Protein AF-A0A950LTK0-F1 (afdb_monomer_lite)

Radius of gyration: 23.21 Å; chains: 1; bounding box: 51×67×52 Å

Secondary structure (DSSP, 8-state):
---EEE-PPPPP------------------------PPPPEEEE---TTT-BSEES----SEEE-TTPEEEE----TTTT---STT--GGG-SSSSPBP-PEEETT--TT-----EEEE----SSEEEEEE-TT-STTS--SSS--SSPPPPPEEEEEEEETTTTEEEEE-SSSS-EEEEE-----SEEE-PPGGG--EETT--BTTEEE-----

Sequence (215 aa):
MTHLLDLSPFAVMEEAFMHLRTTLILSAVVGSGAVVAAQNVVKYHATINDVKYIYGVAPPVARLKPGDVLDTNTVDAFGNAIKKPGDTLSMVKGDNPLTGPFYVEGAAPGDTLAVKILDLQVDGDQGVGAFAPGFGALNETSYTPMLHAPLPEKIWFYPIDHAGNTATFQALDSEFSVKIPLHPFFGCIGVAPANGEARSSIVPAEFGGNMDAPE

pLDDT: mean 85.8, std 22.69, range [24.53, 98.62]

Foldseek 3Di:
DWWWKFWDDDDDDDDDDDDDDDDDDPDPPPPPPPPPPPAAEDEDEDALVQWDQKQFDDPWPEEEEHGHIYIYDDAAQQRVQDDDPPGFSVSRPHGDTDHTDYHYPPDDPPDDTDIGTPDDDDPDQKDKDKDDWQDDDPFAHPVRHDDDGTDDIDMWIWGADPVQQWTKTADPPDRDIDTHHDQDDDQADFHRDPPRDMGGQCDQDPRGHRNHDSD

Structure (mmCIF, N/CA/C/O backbone):
data_AF-A0A950LTK0-F1
#
_entry.id   AF-A0A950LTK0-F1
#
loop_
_atom_site.group_PDB
_atom_site.id
_atom_site.type_symbol
_atom_site.label_atom_id
_atom_site.label_alt_id
_atom_site.label_comp_id
_atom_site.label_asym_id
_atom_site.label_entity_id
_atom_site.label_seq_id
_atom_site.pdbx_PDB_ins_code
_atom_site.Cartn_x
_atom_site.Cartn_y
_atom_site.Cartn_z
_atom_site.occupancy
_atom_site.B_iso_or_equiv
_atom_site.auth_seq_id
_atom_site.auth_comp_id
_atom_site.auth_asym_id
_atom_site.auth_atom_id
_atom_site.pdbx_PDB_model_num
ATOM 1 N N . MET A 1 1 ? 9.345 8.599 7.253 1.00 24.53 1 MET A N 1
ATOM 2 C CA . MET A 1 1 ? 9.452 9.548 8.388 1.00 24.53 1 MET A CA 1
ATOM 3 C C . MET A 1 1 ? 8.099 10.227 8.495 1.00 24.53 1 MET A C 1
ATOM 5 O O . MET A 1 1 ? 7.748 10.897 7.545 1.00 24.53 1 MET A O 1
ATOM 9 N N . THR A 1 2 ? 7.371 9.959 9.581 1.00 28.23 2 THR A N 1
ATOM 10 C CA . THR A 1 2 ? 6.133 10.606 10.059 1.00 28.23 2 THR A CA 1
ATOM 11 C C . THR A 1 2 ? 4.970 10.759 9.069 1.00 28.23 2 THR A C 1
ATOM 13 O O . THR A 1 2 ? 5.074 11.503 8.107 1.00 28.23 2 THR A O 1
ATOM 16 N N . HIS A 1 3 ? 3.820 10.150 9.352 1.00 34.78 3 HIS A N 1
ATOM 17 C CA . HIS A 1 3 ? 2.555 10.499 8.682 1.00 34.78 3 HIS A CA 1
ATOM 18 C C . HIS A 1 3 ? 1.567 11.007 9.724 1.00 34.78 3 HIS A C 1
ATOM 20 O O . HIS A 1 3 ? 1.706 10.720 10.905 1.00 34.78 3 HIS A O 1
ATOM 26 N N . LEU A 1 4 ? 0.616 11.840 9.332 1.00 30.83 4 LEU A N 1
ATOM 27 C CA . LEU A 1 4 ? -0.389 12.361 10.251 1.00 30.83 4 LEU A CA 1
ATOM 28 C C . LEU A 1 4 ? -1.760 12.177 9.588 1.00 30.83 4 LEU A C 1
ATOM 30 O O . LEU A 1 4 ? -1.898 12.438 8.397 1.00 30.83 4 LEU A O 1
ATOM 34 N N . LEU A 1 5 ? -2.768 11.725 10.334 1.00 33.28 5 LEU A N 1
ATOM 35 C CA . LEU A 1 5 ? -4.155 11.626 9.865 1.00 33.28 5 LEU A CA 1
ATOM 36 C C . LEU A 1 5 ? -5.089 12.366 10.830 1.00 33.28 5 LEU A C 1
ATOM 38 O O . LEU A 1 5 ? -4.993 12.127 12.022 1.00 33.28 5 LEU A O 1
ATOM 42 N N . ASP A 1 6 ? -5.979 13.240 10.357 1.00 34.62 6 ASP A N 1
ATOM 43 C CA . ASP A 1 6 ? -6.938 14.002 11.190 1.00 34.62 6 ASP A CA 1
ATOM 44 C C . ASP A 1 6 ? -8.365 13.469 10.984 1.00 34.62 6 ASP A C 1
ATOM 46 O O . ASP A 1 6 ? -8.864 13.416 9.862 1.00 34.62 6 ASP A O 1
ATOM 50 N N . LEU A 1 7 ? -9.019 13.022 12.059 1.00 36.59 7 LEU A N 1
ATOM 51 C CA . LEU A 1 7 ? -10.329 12.357 12.004 1.00 36.59 7 LEU A CA 1
ATOM 52 C C . LEU A 1 7 ? -11.430 13.212 12.652 1.00 36.59 7 LEU A C 1
ATOM 54 O O . LEU A 1 7 ? -11.993 12.833 13.683 1.00 36.59 7 LEU A O 1
ATOM 58 N N . SER A 1 8 ? -11.722 14.386 12.087 1.00 32.03 8 SER A N 1
ATOM 59 C CA . SER A 1 8 ? -12.756 15.302 12.595 1.00 32.03 8 SER A CA 1
ATOM 60 C C . SER A 1 8 ? -14.072 15.244 11.784 1.00 32.03 8 SER A C 1
ATOM 62 O O . SER A 1 8 ? -14.035 15.165 10.556 1.00 32.03 8 SER A O 1
ATOM 64 N N . PRO A 1 9 ? -15.257 15.295 12.433 1.00 33.22 9 PRO A N 1
ATOM 65 C CA . PRO A 1 9 ? -16.550 15.331 11.743 1.00 33.22 9 PRO A CA 1
ATOM 66 C C . PRO A 1 9 ? -16.932 16.761 11.312 1.00 33.22 9 PRO A C 1
ATOM 68 O O . PRO A 1 9 ? -16.860 17.693 12.114 1.00 33.22 9 PRO A O 1
ATOM 71 N N . PHE A 1 10 ? -17.387 16.941 10.066 1.00 36.25 10 PHE A N 1
ATOM 72 C CA . PHE A 1 10 ? -17.917 18.216 9.555 1.00 36.25 10 PHE A CA 1
ATOM 73 C C . PHE A 1 10 ? -19.455 18.221 9.534 1.00 36.25 10 PHE A C 1
ATOM 75 O O . PHE A 1 10 ? -20.077 17.273 9.058 1.00 36.25 10 PHE A O 1
ATOM 82 N N . ALA A 1 11 ? -20.063 19.313 10.011 1.00 32.50 11 ALA A N 1
ATOM 83 C CA . ALA A 1 11 ? -21.494 19.600 9.901 1.00 32.50 11 ALA A CA 1
ATOM 84 C C . ALA A 1 11 ? -21.744 20.654 8.804 1.00 32.50 11 ALA A C 1
ATOM 86 O O . ALA A 1 11 ? -21.035 21.657 8.728 1.00 32.50 11 ALA A O 1
ATOM 87 N N . VAL A 1 12 ? -22.752 20.420 7.960 1.00 32.88 12 VAL A N 1
ATOM 88 C CA . VAL A 1 12 ? -23.196 21.311 6.871 1.00 32.88 12 VAL A CA 1
ATOM 89 C C . VAL A 1 12 ? -24.138 22.379 7.437 1.00 32.88 12 VAL A C 1
ATOM 91 O O . VAL A 1 12 ? -25.047 22.039 8.192 1.00 32.88 12 VAL A O 1
ATOM 94 N N . MET A 1 13 ? -23.966 23.652 7.062 1.00 29.59 13 MET A N 1
ATOM 95 C CA . MET A 1 13 ? -24.933 24.712 7.378 1.00 29.59 13 MET A CA 1
ATOM 96 C C . MET A 1 13 ? -25.268 25.530 6.124 1.00 29.59 13 MET A C 1
ATOM 98 O O . MET A 1 13 ? -24.388 26.057 5.451 1.00 29.59 13 MET A O 1
ATOM 102 N N . GLU A 1 14 ? -26.562 25.565 5.820 1.00 30.97 14 GLU A N 1
ATOM 103 C CA . GLU A 1 14 ? -27.225 26.142 4.649 1.00 30.97 14 GLU A CA 1
ATOM 104 C C . GLU A 1 14 ? -27.395 27.671 4.805 1.00 30.97 14 GLU A C 1
ATOM 106 O O . GLU A 1 14 ? -27.756 28.154 5.881 1.00 30.97 14 GLU A O 1
ATOM 111 N N . GLU A 1 15 ? -27.117 28.448 3.751 1.00 32.97 15 GLU A N 1
ATOM 112 C CA . GLU A 1 15 ? -27.254 29.914 3.741 1.00 32.97 15 GLU A CA 1
ATOM 113 C C . GLU A 1 15 ? -28.696 30.358 3.431 1.00 32.97 15 GLU A C 1
ATOM 115 O O . GLU A 1 15 ? -29.269 29.975 2.412 1.00 32.97 15 GLU A O 1
ATOM 120 N N . ALA A 1 16 ? -29.254 31.264 4.243 1.00 30.61 16 ALA A N 1
ATOM 121 C CA . ALA A 1 16 ? -30.453 32.030 3.899 1.00 30.61 16 ALA A CA 1
ATOM 122 C C . ALA A 1 16 ? -30.246 33.533 4.162 1.00 30.61 16 ALA A C 1
ATOM 124 O O . ALA A 1 16 ? -29.767 33.955 5.215 1.00 30.61 16 ALA A O 1
ATOM 125 N N . PHE A 1 17 ? -30.605 34.328 3.152 1.00 31.31 17 PHE A N 1
ATOM 126 C CA . PHE A 1 17 ? -30.327 35.753 2.984 1.00 31.31 17 PHE A CA 1
ATOM 127 C C . PHE A 1 17 ? -31.058 36.690 3.968 1.00 31.31 17 PHE A C 1
ATOM 129 O O . PHE A 1 17 ? -32.164 36.445 4.443 1.00 31.31 17 PHE A O 1
ATOM 136 N N . MET A 1 18 ? -30.408 37.829 4.191 1.00 30.66 18 MET A N 1
ATOM 137 C CA . MET A 1 18 ? -30.602 38.846 5.224 1.00 30.66 18 MET A CA 1
ATOM 138 C C . MET A 1 18 ? -31.589 39.967 4.810 1.00 30.66 18 MET A C 1
ATOM 140 O O . MET A 1 18 ? -31.551 40.460 3.682 1.00 30.66 18 MET A O 1
ATOM 144 N N . HIS A 1 19 ? -32.421 40.448 5.745 1.00 30.69 19 HIS A N 1
ATOM 145 C CA . HIS A 1 19 ? -33.049 41.780 5.693 1.00 30.69 19 HIS A CA 1
ATOM 146 C C . HIS A 1 19 ? -32.688 42.564 6.960 1.00 30.69 19 HIS A C 1
ATOM 148 O O . HIS A 1 19 ? -32.960 42.150 8.085 1.00 30.69 19 HIS A O 1
ATOM 154 N N . LEU A 1 20 ? -32.018 43.692 6.739 1.00 32.78 20 LEU A N 1
ATOM 155 C CA . LEU A 1 20 ? -31.299 44.507 7.712 1.00 32.78 20 LEU A CA 1
ATOM 156 C C . LEU A 1 20 ? -32.258 45.423 8.499 1.00 32.78 20 LEU A C 1
ATOM 158 O O . LEU A 1 20 ? -32.922 46.281 7.916 1.00 32.78 20 LEU A O 1
ATOM 162 N N . ARG A 1 21 ? -32.288 45.303 9.832 1.00 33.53 21 ARG A N 1
ATOM 163 C CA . ARG A 1 21 ? -32.729 46.376 10.740 1.00 33.53 21 ARG A CA 1
ATOM 164 C C . ARG A 1 21 ? -31.714 46.535 11.866 1.00 33.53 21 ARG A C 1
ATOM 166 O O . ARG A 1 21 ? -31.501 45.634 12.669 1.00 33.53 21 ARG A O 1
ATOM 173 N N . THR A 1 22 ? -31.074 47.696 11.880 1.00 34.94 22 THR A N 1
ATOM 174 C CA . THR A 1 22 ? -30.014 48.099 12.802 1.00 34.94 22 THR A CA 1
ATOM 175 C C . THR A 1 22 ? -30.556 48.245 14.223 1.00 34.94 22 THR A C 1
ATOM 177 O O . THR A 1 22 ? -31.433 49.066 14.482 1.00 34.94 22 THR A O 1
ATOM 180 N N . THR A 1 23 ? -30.025 47.477 15.169 1.00 35.53 23 THR A N 1
ATOM 181 C CA . THR A 1 23 ? -30.141 47.748 16.608 1.00 35.53 23 THR A CA 1
ATOM 182 C C . THR A 1 23 ? -28.799 47.390 17.238 1.00 35.53 23 THR A C 1
ATOM 184 O O . THR A 1 23 ? -28.408 46.226 17.245 1.00 35.53 23 THR A O 1
ATOM 187 N N . LEU A 1 24 ? -28.058 48.401 17.707 1.00 32.69 24 LEU A N 1
ATOM 188 C CA . LEU A 1 24 ? -26.832 48.201 18.478 1.00 32.69 24 LEU A CA 1
ATOM 189 C C . LEU A 1 24 ? -27.213 47.583 19.83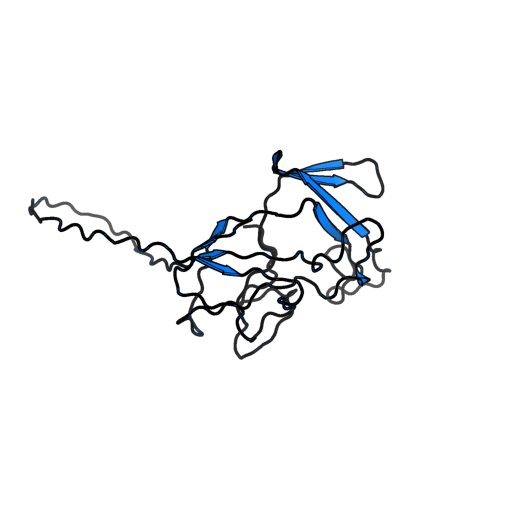1 1.00 32.69 24 LEU A C 1
ATOM 191 O O . LEU A 1 24 ? -27.731 48.276 20.704 1.00 32.69 24 LEU A O 1
ATOM 195 N N . ILE A 1 25 ? -26.940 46.292 20.005 1.00 39.62 25 ILE A N 1
ATOM 196 C CA . ILE A 1 25 ? -26.906 45.646 21.318 1.00 39.62 25 ILE A CA 1
ATOM 197 C C . ILE A 1 25 ? -25.434 45.421 21.652 1.00 39.62 25 ILE A C 1
ATOM 199 O O . ILE A 1 25 ? -24.757 44.609 21.023 1.00 39.62 25 ILE A O 1
ATOM 203 N N . LEU A 1 26 ? -24.938 46.165 22.640 1.00 37.09 26 LEU A N 1
ATOM 204 C CA . LEU A 1 26 ? -23.611 45.984 23.215 1.00 37.09 26 LEU A CA 1
ATOM 205 C C . LEU A 1 26 ? -23.617 44.682 24.034 1.00 37.09 26 LEU A C 1
ATOM 207 O O . LEU A 1 26 ? -23.909 44.687 25.226 1.00 37.09 26 LEU A O 1
ATOM 211 N N . SER A 1 27 ? -23.360 43.555 23.373 1.00 41.88 27 SER A N 1
ATOM 212 C CA . SER A 1 27 ? -23.192 42.260 24.036 1.00 41.88 27 SER A CA 1
ATOM 213 C C . SER A 1 27 ? -21.711 42.057 24.322 1.00 41.88 27 SER A C 1
ATOM 215 O O . SER A 1 27 ? -20.893 42.042 23.403 1.00 41.88 27 SER A O 1
ATOM 217 N N . ALA A 1 28 ? -21.359 41.927 25.600 1.00 42.22 28 ALA A N 1
ATOM 218 C CA . ALA A 1 28 ? -20.027 41.521 26.015 1.00 42.22 28 ALA A CA 1
ATOM 219 C C . ALA A 1 28 ? -19.724 40.140 25.415 1.00 42.22 28 ALA A C 1
ATOM 221 O O . ALA A 1 28 ? -20.330 39.139 25.799 1.00 42.22 28 ALA A O 1
ATOM 222 N N . VAL A 1 29 ? -18.800 40.092 24.456 1.00 42.47 29 VAL A N 1
ATOM 223 C CA . VAL A 1 29 ? -18.245 38.839 23.950 1.00 42.47 29 VAL A CA 1
ATOM 224 C C . VAL A 1 29 ? -17.355 38.284 25.055 1.00 42.47 29 VAL A C 1
ATOM 226 O O . VAL A 1 29 ? -16.195 38.667 25.198 1.00 42.47 29 VAL A O 1
ATOM 229 N N . VAL A 1 30 ? -17.912 37.393 25.874 1.00 48.22 30 VAL A N 1
ATOM 230 C CA . VAL A 1 30 ? -17.096 36.446 26.629 1.00 48.22 30 VAL A CA 1
ATOM 231 C C . VAL A 1 30 ? -16.517 35.512 25.580 1.00 48.22 30 VAL A C 1
ATOM 233 O O . VAL A 1 30 ? -17.213 34.644 25.060 1.00 48.22 30 VAL A O 1
ATOM 236 N N . GLY A 1 31 ? -15.264 35.755 25.199 1.00 43.84 31 GLY A N 1
ATOM 237 C CA . GLY A 1 31 ? -14.519 34.848 24.347 1.00 43.84 31 GLY A CA 1
ATOM 238 C C . GLY A 1 31 ? -14.392 33.512 25.063 1.00 43.84 31 GLY A C 1
ATOM 239 O O . GLY A 1 31 ? -13.541 33.350 25.936 1.00 43.84 31 GLY A O 1
ATOM 240 N N . SER A 1 32 ? -15.241 32.553 24.707 1.00 50.72 32 SER A N 1
ATOM 241 C CA . SER A 1 32 ? -14.959 31.139 24.899 1.00 50.72 32 SER A CA 1
ATOM 242 C C . SER A 1 32 ? -13.748 30.834 24.027 1.00 50.72 32 SER A C 1
ATOM 244 O O . SER A 1 32 ? -13.866 30.498 22.852 1.00 50.72 32 SER A O 1
ATOM 246 N N . GLY A 1 33 ? -12.557 31.030 24.594 1.00 41.59 33 GLY A N 1
ATOM 247 C CA . GLY A 1 33 ? -11.341 30.464 24.046 1.00 41.59 33 GLY A CA 1
ATOM 248 C C . GLY A 1 33 ? -11.555 28.963 23.993 1.00 41.59 33 GLY A C 1
ATOM 249 O O . GLY A 1 33 ? -11.486 28.294 25.023 1.00 41.59 33 GLY A O 1
ATOM 250 N N . ALA A 1 34 ? -11.888 28.443 22.813 1.00 50.78 34 ALA A N 1
ATOM 251 C CA . ALA A 1 34 ? -11.759 27.028 22.549 1.00 50.78 34 ALA A CA 1
ATOM 252 C C . ALA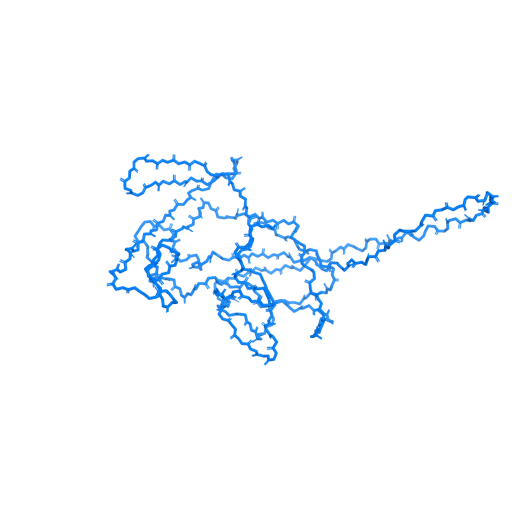 A 1 34 ? -10.288 26.715 22.813 1.00 50.78 34 ALA A C 1
ATOM 254 O O . ALA A 1 34 ? -9.400 27.148 22.078 1.00 50.78 34 ALA A O 1
ATOM 255 N N . VAL A 1 35 ? -10.028 26.049 23.934 1.00 46.44 35 VAL A N 1
ATOM 256 C CA . VAL A 1 35 ? -8.735 25.434 24.179 1.00 46.44 35 VAL A CA 1
ATOM 257 C C . VAL A 1 35 ? -8.596 24.425 23.053 1.00 46.44 35 VAL A C 1
ATOM 259 O O . VAL A 1 35 ? -9.269 23.396 23.061 1.00 46.44 35 VAL A O 1
ATOM 262 N N . VAL A 1 36 ? -7.796 24.756 22.041 1.00 52.00 36 VAL A N 1
ATOM 263 C CA . VAL A 1 36 ? -7.350 23.777 21.056 1.00 52.00 36 VAL A CA 1
ATOM 264 C C . VAL A 1 36 ? -6.502 22.806 21.861 1.00 52.00 36 VAL A C 1
ATOM 266 O O . VAL A 1 36 ? -5.340 23.077 22.163 1.00 52.00 36 VAL A O 1
ATOM 269 N N . ALA A 1 37 ? -7.132 21.736 22.344 1.00 57.84 37 ALA A N 1
ATOM 270 C CA . ALA A 1 37 ? -6.422 20.656 22.993 1.00 57.84 37 ALA A CA 1
ATOM 271 C C . ALA A 1 37 ? -5.362 20.172 22.001 1.00 57.84 37 ALA A C 1
ATOM 273 O O . ALA A 1 37 ? -5.657 19.993 20.819 1.00 57.84 37 ALA A O 1
ATOM 274 N N . ALA A 1 38 ? -4.121 20.025 22.466 1.00 63.44 38 ALA A N 1
ATOM 275 C CA . ALA A 1 38 ? -3.068 19.457 21.642 1.00 63.44 38 ALA A CA 1
ATOM 276 C C . ALA A 1 38 ? -3.563 18.109 21.098 1.00 63.44 38 ALA A C 1
ATOM 278 O O . ALA A 1 38 ? -3.964 17.249 21.885 1.00 63.44 38 ALA A O 1
ATOM 279 N N . GLN A 1 39 ? -3.588 17.956 19.770 1.00 81.06 39 GLN A N 1
ATOM 280 C CA . GLN A 1 39 ? -3.951 16.688 19.143 1.00 81.06 39 GLN A CA 1
ATOM 281 C C . GLN A 1 39 ? -2.999 15.610 19.660 1.00 81.06 39 GLN A C 1
ATOM 283 O O . GLN A 1 39 ? -1.776 15.757 19.603 1.00 81.06 39 GLN A O 1
ATOM 288 N N . ASN A 1 40 ? -3.566 14.549 20.220 1.00 95.69 40 ASN A N 1
ATOM 289 C CA . ASN A 1 40 ? -2.792 13.416 20.693 1.00 95.69 40 ASN A CA 1
ATOM 290 C C . ASN A 1 40 ? -2.296 12.613 19.482 1.00 95.69 40 ASN A C 1
ATOM 292 O O . ASN A 1 40 ? -3.052 12.363 18.547 1.00 95.69 40 ASN A O 1
ATOM 296 N N . VAL A 1 41 ? -1.018 12.226 19.500 1.00 97.69 41 VAL A N 1
ATOM 297 C CA . VAL A 1 41 ? -0.379 11.485 18.406 1.00 97.69 41 VAL A CA 1
ATOM 298 C C . VAL A 1 41 ? -0.153 10.045 18.848 1.00 97.69 41 VAL A C 1
ATOM 300 O O . VAL A 1 41 ? 0.674 9.771 19.721 1.00 97.69 41 VAL A O 1
ATOM 303 N N . VAL A 1 42 ? -0.864 9.117 18.218 1.00 98.06 42 VAL A N 1
ATOM 304 C CA . VAL A 1 42 ? -0.680 7.675 18.371 1.00 98.06 42 VAL A CA 1
ATOM 305 C C . VAL A 1 42 ? 0.346 7.215 17.344 1.00 98.06 42 VAL A C 1
ATOM 307 O O . VAL A 1 42 ? 0.138 7.359 16.144 1.00 98.06 42 VAL A O 1
ATOM 310 N N . LYS A 1 43 ? 1.459 6.648 17.814 1.00 98.00 43 LYS A N 1
ATOM 311 C CA . LYS A 1 43 ? 2.532 6.143 16.950 1.00 98.00 43 LYS A CA 1
ATOM 312 C C . LYS A 1 43 ? 2.479 4.630 16.851 1.00 98.00 43 LYS A C 1
ATOM 314 O O . LYS A 1 43 ? 2.454 3.953 17.880 1.00 98.00 43 LYS A O 1
ATOM 319 N N . TYR A 1 44 ? 2.529 4.099 15.638 1.00 97.81 44 TYR A N 1
ATOM 320 C CA . TYR A 1 44 ? 2.629 2.663 15.407 1.00 97.81 44 TYR A CA 1
ATOM 321 C C . TYR A 1 44 ? 3.516 2.371 14.204 1.00 97.81 44 TYR A C 1
ATOM 323 O O . TYR A 1 44 ? 3.236 2.843 13.110 1.00 97.81 44 TYR A O 1
ATOM 331 N N . HIS A 1 45 ? 4.556 1.563 14.389 1.00 96.75 45 HIS A N 1
ATOM 332 C CA . HIS A 1 45 ? 5.428 1.151 13.296 1.00 96.75 45 HIS A CA 1
ATOM 333 C C . HIS A 1 45 ? 5.210 -0.333 12.988 1.00 96.75 45 HIS A C 1
ATOM 335 O O . HIS A 1 45 ? 5.495 -1.182 13.832 1.00 96.75 45 HIS A O 1
ATOM 341 N N . ALA A 1 46 ? 4.687 -0.632 11.802 1.00 96.00 46 ALA A N 1
ATOM 342 C CA . ALA A 1 46 ? 4.427 -1.980 11.328 1.00 96.00 46 ALA A CA 1
ATOM 343 C C . ALA A 1 46 ? 5.686 -2.623 10.739 1.00 96.00 46 ALA A C 1
ATOM 345 O O . ALA A 1 46 ? 6.431 -2.001 9.976 1.00 96.00 46 ALA A O 1
ATOM 346 N N . THR A 1 47 ? 5.870 -3.908 11.028 1.00 94.69 47 THR A N 1
ATOM 347 C CA . THR A 1 47 ? 6.784 -4.803 10.315 1.00 94.69 47 THR A CA 1
ATOM 348 C C . THR A 1 47 ? 5.997 -5.768 9.430 1.00 94.69 47 THR A C 1
ATOM 350 O O . THR A 1 47 ? 4.782 -5.907 9.554 1.00 94.69 47 THR A O 1
ATOM 353 N N . ILE A 1 48 ? 6.689 -6.529 8.578 1.00 94.56 48 ILE A N 1
ATOM 354 C CA . ILE A 1 48 ? 6.050 -7.567 7.751 1.00 94.56 48 ILE A CA 1
ATOM 355 C C . ILE A 1 48 ? 5.349 -8.667 8.574 1.00 94.56 48 ILE A C 1
ATOM 357 O O . ILE A 1 48 ? 4.534 -9.409 8.039 1.00 94.56 48 ILE A O 1
ATOM 361 N N . ASN A 1 49 ? 5.649 -8.796 9.870 1.00 93.88 49 ASN A N 1
ATOM 362 C CA . ASN A 1 49 ? 4.963 -9.750 10.747 1.00 93.88 49 ASN A CA 1
ATOM 363 C C . ASN A 1 49 ? 3.654 -9.187 11.317 1.00 93.88 49 ASN A C 1
ATOM 365 O O . ASN A 1 49 ? 2.843 -9.943 11.846 1.00 93.88 49 ASN A O 1
ATOM 369 N N . ASP A 1 50 ? 3.459 -7.873 11.216 1.00 94.56 50 ASP A N 1
ATOM 370 C CA . ASP A 1 50 ? 2.285 -7.181 11.730 1.00 94.56 50 ASP A CA 1
ATOM 371 C C . ASP A 1 50 ? 1.192 -7.015 10.675 1.00 94.56 50 ASP A C 1
ATOM 373 O O . ASP A 1 50 ? 0.051 -6.734 11.032 1.00 94.56 50 ASP A O 1
ATOM 377 N N . VAL A 1 51 ? 1.507 -7.157 9.387 1.00 96.81 51 VAL A N 1
ATOM 378 C CA . VAL A 1 51 ? 0.557 -6.871 8.305 1.00 96.81 51 VAL A CA 1
ATOM 379 C C . VAL A 1 51 ? -0.442 -7.996 8.071 1.00 96.81 51 VAL A C 1
ATOM 381 O O . VAL A 1 51 ? -0.237 -9.152 8.449 1.00 96.81 51 VAL A O 1
ATOM 384 N N . LYS A 1 52 ? -1.555 -7.642 7.431 1.00 96.69 52 LYS A N 1
ATOM 385 C CA . LYS A 1 52 ? -2.614 -8.571 7.032 1.00 96.69 52 LYS A CA 1
ATOM 386 C C . LYS A 1 52 ? -2.859 -8.443 5.534 1.00 96.69 52 LYS A C 1
ATOM 388 O O . LYS A 1 52 ? -2.693 -7.371 4.975 1.00 96.69 52 LYS A O 1
ATOM 393 N N . TYR A 1 53 ? -3.303 -9.524 4.906 1.00 97.69 53 TYR A N 1
ATOM 394 C CA . TYR A 1 53 ? -3.651 -9.563 3.477 1.00 97.69 53 TYR A CA 1
ATOM 395 C C . TYR A 1 53 ? -5.170 -9.614 3.256 1.00 97.69 53 TYR A C 1
ATOM 397 O O . TYR A 1 53 ? -5.661 -10.061 2.223 1.00 97.69 53 TYR A O 1
ATOM 405 N N . ILE A 1 54 ? -5.927 -9.216 4.280 1.00 97.31 54 ILE A N 1
ATOM 406 C CA . ILE A 1 54 ? -7.384 -9.190 4.275 1.00 97.31 54 ILE A CA 1
ATOM 407 C C . ILE A 1 54 ? -7.898 -7.965 5.032 1.00 97.31 54 ILE A C 1
ATOM 409 O O . ILE A 1 54 ? -7.345 -7.590 6.069 1.00 97.31 54 ILE A O 1
ATOM 413 N N . TYR A 1 55 ? -9.002 -7.405 4.555 1.00 97.94 55 TYR A N 1
ATOM 414 C CA . TYR A 1 55 ? -9.879 -6.535 5.325 1.00 97.94 55 TYR A CA 1
ATOM 415 C C . TYR A 1 55 ? -10.871 -7.412 6.087 1.00 97.94 55 TYR A C 1
ATOM 417 O O . TYR A 1 55 ? -11.664 -8.129 5.481 1.00 97.94 55 TYR A O 1
ATOM 425 N N . GLY A 1 56 ? -10.810 -7.390 7.415 1.00 96.31 56 GLY A N 1
ATOM 426 C CA . GLY A 1 56 ? -11.641 -8.233 8.269 1.00 96.31 56 GLY A CA 1
ATOM 427 C C . GLY A 1 56 ? -11.417 -7.951 9.750 1.00 96.31 56 GLY A C 1
ATOM 428 O O . GLY A 1 56 ? -10.598 -7.111 10.129 1.00 96.31 56 GLY A O 1
ATOM 429 N N . VAL A 1 57 ? -12.152 -8.662 10.602 1.00 94.31 57 VAL A N 1
ATOM 430 C CA . VAL A 1 57 ? -12.019 -8.528 12.057 1.00 94.31 57 VAL A CA 1
ATOM 431 C C . VAL A 1 57 ? -10.720 -9.187 12.526 1.00 94.31 57 VAL A C 1
ATOM 433 O O . VAL A 1 57 ? -10.517 -10.386 12.345 1.00 94.31 57 VAL A O 1
ATOM 436 N N . ALA A 1 58 ? -9.854 -8.411 13.176 1.00 94.50 58 ALA A N 1
ATOM 437 C CA . ALA A 1 58 ? -8.627 -8.889 13.805 1.00 94.50 58 ALA A CA 1
ATOM 438 C C . ALA A 1 58 ? -8.325 -8.082 15.082 1.00 94.50 58 ALA A C 1
ATOM 440 O O . ALA A 1 58 ? -8.844 -6.972 15.240 1.00 94.50 58 ALA A O 1
ATOM 441 N N . PRO A 1 59 ? -7.491 -8.604 16.004 1.00 96.25 59 PRO A N 1
ATOM 442 C CA . PRO A 1 59 ? -7.032 -7.835 17.154 1.00 96.25 59 PRO A CA 1
ATOM 443 C C . PRO A 1 59 ? -6.380 -6.517 16.710 1.00 96.25 59 PRO A C 1
ATOM 445 O O . PRO A 1 59 ? -5.537 -6.537 15.806 1.00 96.25 59 PRO A O 1
ATOM 448 N N . PRO A 1 60 ? -6.753 -5.376 17.315 1.00 97.44 60 PRO A N 1
ATOM 449 C CA . PRO A 1 60 ? -6.206 -4.095 16.913 1.00 97.44 60 PRO A CA 1
ATOM 450 C C . PRO A 1 60 ? -4.757 -3.945 17.361 1.00 97.44 60 PRO A C 1
ATOM 452 O O . PRO A 1 60 ? -4.397 -4.343 18.470 1.00 97.44 60 PRO A O 1
ATOM 455 N N . VAL A 1 61 ? -3.945 -3.325 16.509 1.00 97.75 61 VAL A N 1
ATOM 456 C CA . VAL A 1 61 ? -2.527 -3.060 16.800 1.00 97.75 61 VAL A CA 1
ATOM 457 C C . VAL A 1 61 ? -2.327 -1.765 17.592 1.00 97.75 61 VAL A C 1
ATOM 459 O O . VAL A 1 61 ? -1.359 -1.636 18.335 1.00 97.75 61 VAL A O 1
ATOM 462 N N . ALA A 1 62 ? -3.278 -0.834 17.489 1.00 97.69 62 ALA A N 1
ATOM 463 C CA . ALA A 1 62 ? -3.392 0.335 18.352 1.00 97.69 62 ALA A CA 1
ATOM 464 C C . ALA A 1 62 ? -4.859 0.786 18.466 1.00 97.69 62 ALA A C 1
ATOM 466 O O . ALA A 1 62 ? -5.724 0.381 17.681 1.00 97.69 62 ALA A O 1
ATOM 467 N N . ARG A 1 63 ? -5.132 1.622 19.470 1.00 98.25 63 ARG A N 1
ATOM 468 C CA . ARG A 1 63 ? -6.435 2.249 19.720 1.00 98.25 63 ARG A CA 1
ATOM 469 C C . ARG A 1 63 ? -6.299 3.760 19.579 1.00 98.25 63 ARG A C 1
ATOM 471 O O . ARG A 1 63 ? -5.319 4.318 20.064 1.00 98.25 63 ARG A O 1
ATOM 478 N N . LEU A 1 64 ? -7.279 4.383 18.941 1.00 98.25 64 LEU A N 1
ATOM 479 C CA . LEU A 1 64 ? -7.372 5.823 18.733 1.00 98.25 64 LEU A CA 1
ATOM 480 C C . LEU A 1 64 ? -8.701 6.342 19.260 1.00 98.25 64 LEU A C 1
ATOM 482 O O . LEU A 1 64 ? -9.702 5.623 19.268 1.00 98.25 64 LEU A O 1
ATOM 486 N N . LYS A 1 65 ? -8.722 7.611 19.637 1.00 98.06 65 LYS A N 1
ATOM 487 C CA . LYS A 1 65 ? -9.938 8.389 19.867 1.00 98.06 65 LYS A CA 1
ATOM 488 C C . LYS A 1 65 ? -10.238 9.253 18.639 1.00 98.06 65 LYS A C 1
ATOM 490 O O . LYS A 1 65 ? -9.308 9.624 17.923 1.00 98.06 65 LYS A O 1
ATOM 495 N N . PRO A 1 66 ? -11.506 9.612 18.383 1.00 97.69 66 PRO A N 1
ATOM 496 C CA . PRO A 1 66 ? -11.826 10.625 17.380 1.00 97.69 66 PRO A CA 1
ATOM 497 C C . PRO A 1 66 ? -11.006 11.907 17.602 1.00 97.69 66 PRO A C 1
ATOM 499 O O . PRO A 1 66 ? -10.916 12.397 18.729 1.00 97.69 66 PRO A O 1
ATOM 502 N N . GLY A 1 67 ? -10.400 12.430 16.533 1.00 95.75 67 GLY A N 1
ATOM 503 C CA . GLY A 1 67 ? -9.491 13.581 16.578 1.00 95.75 67 GLY A CA 1
ATOM 504 C C . GLY A 1 67 ? -8.026 13.279 16.934 1.00 95.75 67 GLY A C 1
ATOM 505 O O . GLY A 1 67 ? -7.209 14.197 16.864 1.00 95.75 67 GLY A O 1
ATOM 506 N N . ASP A 1 68 ? -7.673 12.036 17.287 1.00 97.94 68 ASP A N 1
ATOM 507 C CA . ASP A 1 68 ? -6.266 11.627 17.387 1.00 97.94 68 ASP A CA 1
ATOM 508 C C . ASP A 1 68 ? -5.592 11.653 16.011 1.00 97.94 68 ASP A C 1
ATOM 510 O O . ASP A 1 68 ? -6.216 11.397 14.979 1.00 97.94 68 ASP A O 1
ATOM 514 N N . VAL A 1 69 ? -4.282 11.882 16.033 1.00 98.25 69 VAL A N 1
ATOM 515 C CA . VAL A 1 69 ? -3.398 11.729 14.886 1.00 98.25 69 VAL A CA 1
ATOM 516 C C . VAL A 1 69 ? -2.747 10.355 14.913 1.00 98.25 69 VAL A C 1
ATOM 518 O O . VAL A 1 69 ? -2.094 10.004 15.893 1.00 98.25 69 VAL A O 1
ATOM 521 N N . LEU A 1 70 ? -2.852 9.608 13.813 1.00 98.25 70 LEU A N 1
ATOM 522 C CA . LEU A 1 70 ? -2.064 8.394 13.603 1.00 98.25 70 LEU A CA 1
ATOM 523 C C . LEU A 1 70 ? -0.765 8.709 12.859 1.00 98.25 70 LEU A C 1
ATOM 525 O O . LEU A 1 70 ? -0.813 9.205 11.736 1.00 98.25 70 LEU A O 1
ATOM 529 N N . ASP A 1 71 ? 0.363 8.340 13.463 1.00 97.81 71 ASP A N 1
ATOM 530 C CA . ASP A 1 71 ? 1.689 8.338 12.846 1.00 97.81 71 ASP A CA 1
ATOM 531 C C . ASP A 1 71 ? 2.181 6.903 12.658 1.00 97.81 71 ASP A C 1
ATOM 533 O O . ASP A 1 71 ? 2.469 6.184 13.621 1.00 97.81 71 ASP A O 1
ATOM 537 N N . THR A 1 72 ? 2.197 6.462 11.399 1.00 97.88 72 THR A N 1
ATOM 538 C CA . THR A 1 72 ? 2.466 5.073 11.030 1.00 97.88 72 THR A CA 1
ATOM 539 C C . THR A 1 72 ? 3.220 4.942 9.711 1.00 97.88 72 THR A C 1
ATOM 541 O O . THR A 1 72 ? 3.549 5.938 9.076 1.00 97.88 72 THR A O 1
ATOM 544 N N . ASN A 1 73 ? 3.528 3.708 9.319 1.00 97.62 73 ASN A N 1
ATOM 545 C CA . ASN A 1 73 ? 4.172 3.355 8.059 1.00 97.62 73 ASN A CA 1
ATOM 546 C C . ASN A 1 73 ? 3.414 2.223 7.357 1.00 97.62 73 ASN A C 1
ATOM 548 O O . ASN A 1 73 ? 2.622 1.492 7.960 1.00 97.62 73 ASN A O 1
ATOM 552 N N . THR A 1 74 ? 3.738 2.035 6.087 1.00 97.06 74 THR A N 1
ATOM 553 C CA . THR A 1 74 ? 3.333 0.876 5.298 1.00 97.06 74 THR A CA 1
ATOM 554 C C . THR A 1 74 ? 4.563 0.109 4.819 1.00 97.06 74 THR A C 1
ATOM 556 O O . THR A 1 74 ? 5.709 0.518 5.015 1.00 97.06 74 THR A O 1
ATOM 559 N N . VAL A 1 75 ? 4.310 -1.049 4.231 1.00 96.06 75 VAL A N 1
ATOM 560 C CA . VAL A 1 75 ? 5.246 -1.768 3.363 1.00 96.06 75 VAL A CA 1
ATOM 561 C C . VAL A 1 75 ? 4.688 -1.712 1.939 1.00 96.06 75 VAL A C 1
ATOM 563 O O . VAL A 1 75 ? 3.494 -1.455 1.767 1.00 96.06 75 VAL A O 1
ATOM 566 N N . ASP A 1 76 ? 5.529 -1.909 0.924 1.00 96.81 76 ASP A N 1
ATOM 567 C CA . ASP A 1 76 ? 5.075 -1.881 -0.468 1.00 96.81 76 ASP A CA 1
ATOM 568 C C . ASP A 1 76 ? 4.083 -3.021 -0.781 1.00 96.81 76 ASP A C 1
ATOM 570 O O . ASP A 1 76 ? 3.906 -3.961 0.003 1.00 96.81 76 ASP A O 1
ATOM 574 N N . ALA A 1 77 ? 3.444 -2.954 -1.953 1.00 97.62 77 ALA A N 1
ATOM 575 C CA . ALA A 1 77 ? 2.461 -3.939 -2.411 1.00 97.62 77 ALA A CA 1
ATOM 576 C C . ALA A 1 77 ? 2.994 -5.386 -2.442 1.00 97.62 77 ALA A C 1
ATOM 578 O O . ALA A 1 77 ? 2.210 -6.328 -2.367 1.00 97.62 77 ALA A O 1
ATOM 579 N N . PHE A 1 78 ? 4.315 -5.564 -2.495 1.00 97.56 78 PHE A N 1
ATOM 580 C CA . PHE A 1 78 ? 5.011 -6.848 -2.534 1.00 97.56 78 PHE A CA 1
ATOM 581 C C . PHE A 1 78 ? 5.604 -7.245 -1.168 1.00 97.56 78 PHE A C 1
ATOM 583 O O . PHE A 1 78 ? 6.382 -8.202 -1.073 1.00 97.56 78 PHE A O 1
ATOM 590 N N . GLY A 1 79 ? 5.284 -6.514 -0.093 1.00 96.62 79 GLY A N 1
ATOM 591 C CA . GLY A 1 79 ? 5.815 -6.747 1.252 1.00 96.62 79 GLY A CA 1
ATOM 592 C C . GLY A 1 79 ? 7.316 -6.495 1.378 1.00 96.62 79 GLY A C 1
ATOM 593 O O . GLY A 1 79 ? 7.982 -7.138 2.195 1.00 96.62 79 GLY A O 1
ATOM 594 N N . ASN A 1 80 ? 7.856 -5.594 0.559 1.00 95.75 80 ASN A N 1
ATOM 595 C CA . ASN A 1 80 ? 9.277 -5.286 0.421 1.00 95.75 80 ASN A CA 1
ATOM 596 C C . ASN A 1 80 ? 10.121 -6.518 0.039 1.00 95.75 80 ASN A C 1
ATOM 598 O O . ASN A 1 80 ? 11.304 -6.593 0.390 1.00 95.75 80 ASN A O 1
ATOM 602 N N . ALA A 1 81 ? 9.527 -7.520 -0.619 1.00 97.00 81 ALA A N 1
ATOM 603 C CA . ALA A 1 81 ? 10.225 -8.750 -0.996 1.00 97.00 81 ALA A CA 1
ATOM 604 C C . ALA A 1 81 ? 11.139 -8.560 -2.218 1.00 97.00 81 ALA A C 1
ATOM 606 O O . ALA A 1 81 ? 12.205 -9.171 -2.279 1.00 97.00 81 ALA A O 1
ATOM 607 N N . ILE A 1 82 ? 10.738 -7.702 -3.160 1.00 97.81 82 ILE A N 1
ATOM 608 C CA . ILE A 1 82 ? 11.427 -7.455 -4.431 1.00 97.81 82 ILE A CA 1
ATOM 609 C C . ILE A 1 82 ? 12.340 -6.240 -4.279 1.00 97.81 82 ILE A C 1
ATOM 611 O O . ILE A 1 82 ? 11.861 -5.133 -4.050 1.00 97.81 82 ILE A O 1
ATOM 615 N N . LYS A 1 83 ? 13.659 -6.424 -4.379 1.00 96.31 83 LYS A N 1
ATOM 616 C CA . LYS A 1 83 ? 14.631 -5.357 -4.071 1.00 96.31 83 LYS A CA 1
ATOM 617 C C . LYS A 1 83 ? 15.643 -5.102 -5.174 1.00 96.31 83 LYS A C 1
ATOM 619 O O . LYS A 1 83 ? 16.168 -3.992 -5.261 1.00 96.31 83 LYS A O 1
ATOM 624 N N . LYS A 1 84 ? 15.961 -6.111 -5.984 1.00 96.44 84 LYS A N 1
ATOM 625 C CA . LYS A 1 84 ? 17.036 -6.027 -6.981 1.00 96.44 84 LYS A CA 1
ATOM 626 C C . LYS A 1 84 ? 16.762 -6.889 -8.216 1.00 96.44 84 LYS A C 1
ATOM 628 O O . LYS A 1 84 ? 15.971 -7.830 -8.146 1.00 96.44 84 LYS A O 1
ATOM 633 N N . PRO A 1 85 ? 17.469 -6.635 -9.333 1.00 95.62 85 PRO A N 1
ATOM 634 C CA . PRO A 1 85 ? 17.407 -7.499 -10.505 1.00 95.62 85 PRO A CA 1
ATOM 635 C C . PRO A 1 85 ? 17.654 -8.972 -10.158 1.00 95.62 85 PRO A C 1
ATOM 637 O O . PRO A 1 85 ? 18.618 -9.304 -9.465 1.00 95.62 85 PRO A O 1
ATOM 640 N N . GLY A 1 86 ? 16.778 -9.841 -10.662 1.00 95.38 86 GLY A N 1
ATOM 641 C CA . GLY A 1 86 ? 16.788 -11.281 -10.397 1.00 95.38 86 GLY A CA 1
ATOM 642 C C . GLY A 1 86 ? 15.827 -11.733 -9.295 1.00 95.38 86 GLY A C 1
ATOM 643 O O . GLY A 1 86 ? 15.519 -12.922 -9.250 1.00 95.38 86 GLY A O 1
ATOM 644 N N . ASP A 1 87 ? 15.323 -10.824 -8.455 1.00 97.81 87 ASP A N 1
ATOM 645 C CA . ASP A 1 87 ? 14.177 -11.122 -7.589 1.00 97.81 87 ASP A CA 1
ATOM 646 C C . ASP A 1 87 ? 12.916 -11.302 -8.457 1.00 97.81 87 ASP A C 1
ATOM 648 O O . ASP A 1 87 ? 12.789 -10.658 -9.501 1.00 97.81 87 ASP A O 1
ATOM 652 N N . THR A 1 88 ? 11.995 -12.179 -8.046 1.00 97.19 88 THR A N 1
ATOM 653 C CA . THR A 1 88 ? 10.787 -12.533 -8.821 1.00 97.19 88 THR A CA 1
ATOM 654 C C . THR A 1 88 ? 9.534 -12.508 -7.960 1.00 97.19 88 THR A C 1
ATOM 656 O O . THR A 1 88 ? 9.617 -12.662 -6.736 1.00 97.19 88 THR A O 1
ATOM 659 N N . LEU A 1 89 ? 8.358 -12.404 -8.586 1.00 96.38 89 LEU A N 1
ATOM 660 C CA . LEU A 1 89 ? 7.068 -12.370 -7.878 1.00 96.38 89 LEU A CA 1
ATOM 661 C C . LEU A 1 89 ? 6.825 -13.602 -6.991 1.00 96.38 89 LEU A C 1
ATOM 663 O O . LEU A 1 89 ? 6.105 -13.518 -6.003 1.00 96.38 89 LEU A O 1
ATOM 667 N N . SER A 1 90 ? 7.490 -14.727 -7.265 1.00 96.81 90 SER A N 1
ATOM 668 C CA . SER A 1 90 ? 7.436 -15.926 -6.413 1.00 96.81 90 SER A CA 1
ATOM 669 C C . SER A 1 90 ? 7.951 -15.721 -4.979 1.00 96.81 90 SER A C 1
ATOM 671 O O . SER A 1 90 ? 7.661 -16.531 -4.099 1.00 96.81 90 SER A O 1
ATOM 673 N N . MET A 1 91 ? 8.714 -14.652 -4.729 1.00 97.00 91 MET A N 1
ATOM 674 C CA . MET A 1 91 ? 9.196 -14.281 -3.394 1.00 97.00 91 MET A CA 1
ATOM 675 C C . MET A 1 91 ? 8.129 -13.558 -2.557 1.00 97.00 91 MET A C 1
ATOM 677 O O . MET A 1 91 ? 8.284 -13.437 -1.337 1.00 97.00 91 MET A O 1
ATOM 681 N N . VAL A 1 92 ? 7.070 -13.059 -3.197 1.00 96.44 92 VAL A N 1
ATOM 682 C CA . VAL A 1 92 ? 5.998 -12.281 -2.571 1.00 96.44 92 VAL A CA 1
ATOM 683 C C . VAL A 1 92 ? 5.034 -13.223 -1.850 1.00 96.44 92 VAL A C 1
ATOM 685 O O . VAL A 1 92 ? 4.586 -14.225 -2.400 1.00 96.44 92 VAL A O 1
ATOM 688 N N . LYS A 1 93 ? 4.717 -12.917 -0.586 1.00 93.50 93 LYS A N 1
ATOM 689 C CA . LYS A 1 93 ? 3.838 -13.759 0.254 1.00 93.50 93 LYS A CA 1
ATOM 690 C C . LYS A 1 93 ? 2.347 -13.485 0.054 1.00 93.50 93 LYS A C 1
ATOM 6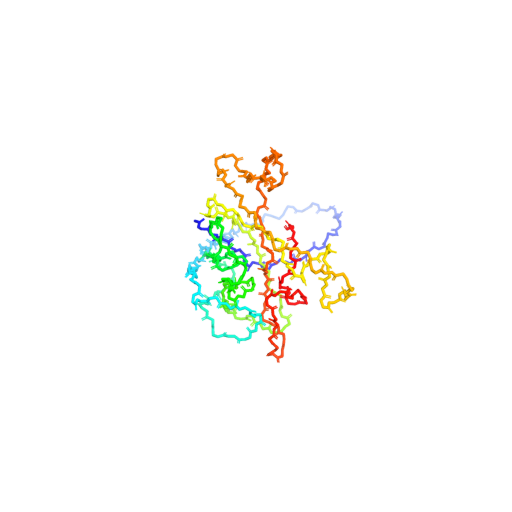92 O O . LYS A 1 93 ? 1.525 -14.330 0.396 1.00 93.50 93 LYS A O 1
ATOM 697 N N . GLY A 1 94 ? 2.021 -12.302 -0.446 1.00 94.25 94 GLY A N 1
ATOM 698 C CA . GLY A 1 94 ? 0.674 -11.817 -0.701 1.00 94.25 94 GLY A CA 1
ATOM 699 C C . GLY A 1 94 ? 0.731 -10.360 -1.146 1.00 94.25 94 GLY A C 1
ATOM 700 O O . GLY A 1 94 ? 1.716 -9.671 -0.864 1.00 94.25 94 GLY A O 1
ATOM 701 N N . ASP A 1 95 ? -0.318 -9.917 -1.828 1.00 95.00 95 ASP A N 1
ATOM 702 C CA . ASP A 1 95 ? -0.408 -8.572 -2.391 1.00 95.00 95 ASP A CA 1
ATOM 703 C C . ASP A 1 95 ? -1.007 -7.585 -1.389 1.00 95.00 95 ASP A C 1
ATOM 705 O O . ASP A 1 95 ? -1.896 -7.929 -0.605 1.00 95.00 95 ASP A O 1
ATOM 709 N N . ASN A 1 96 ? -0.558 -6.337 -1.441 1.00 97.88 96 ASN A N 1
ATOM 710 C CA . ASN A 1 96 ? -1.100 -5.231 -0.648 1.00 97.88 96 ASN A CA 1
ATOM 711 C C . ASN A 1 96 ? -1.168 -5.532 0.866 1.00 97.88 96 ASN A C 1
ATOM 713 O O . ASN A 1 96 ? -2.251 -5.542 1.456 1.00 97.88 96 ASN A O 1
ATOM 717 N N . PRO A 1 97 ? -0.027 -5.812 1.518 1.00 98.06 97 PRO A N 1
ATOM 718 C CA . PRO A 1 97 ? 0.044 -5.954 2.970 1.00 98.06 97 PRO A CA 1
ATOM 719 C C . PRO A 1 97 ? -0.466 -4.704 3.706 1.00 98.06 97 PRO A C 1
ATOM 721 O O . PRO A 1 97 ? 0.045 -3.600 3.539 1.00 98.06 97 PRO A O 1
ATOM 724 N N . LEU A 1 98 ? -1.456 -4.899 4.575 1.00 98.31 98 LEU A N 1
ATOM 725 C CA . LEU A 1 98 ? -2.181 -3.835 5.266 1.00 98.31 98 LEU A CA 1
ATOM 726 C C . LEU A 1 98 ? -1.642 -3.609 6.682 1.00 98.31 98 LEU A C 1
ATOM 728 O O . LEU A 1 98 ? -1.650 -4.524 7.515 1.00 98.31 98 LEU A O 1
ATOM 732 N N . THR A 1 99 ? -1.248 -2.370 6.979 1.00 98.25 99 THR A N 1
ATOM 733 C CA . THR A 1 99 ? -0.963 -1.904 8.343 1.00 98.25 99 THR A CA 1
ATOM 734 C C . THR A 1 99 ? -2.272 -1.658 9.102 1.00 98.25 99 THR A C 1
ATOM 736 O O . THR A 1 99 ? -3.137 -0.918 8.641 1.00 98.25 99 THR A O 1
ATOM 739 N N . GLY A 1 100 ? -2.424 -2.266 10.282 1.00 97.06 100 GLY A N 1
ATOM 740 C CA . GLY A 1 100 ? -3.648 -2.201 11.089 1.00 97.06 100 GLY A CA 1
ATOM 741 C C . GLY A 1 100 ? -4.076 -3.584 11.605 1.00 97.06 100 GLY A C 1
ATOM 742 O O . GLY A 1 100 ? -3.247 -4.491 11.652 1.00 97.06 100 GLY A O 1
ATOM 743 N N . PRO A 1 101 ? -5.343 -3.789 12.007 1.00 97.81 101 PRO A N 1
ATOM 744 C CA . PRO A 1 101 ? -6.382 -2.771 12.090 1.00 97.81 101 PRO A CA 1
ATOM 745 C C . PRO A 1 101 ? -6.151 -1.832 13.275 1.00 97.81 101 PRO A C 1
ATOM 747 O O . PRO A 1 101 ? -5.623 -2.218 14.321 1.00 97.81 101 PRO A O 1
ATOM 750 N N . PHE A 1 102 ? -6.590 -0.594 13.105 1.00 98.25 102 PHE A N 1
ATOM 751 C CA . PHE A 1 102 ? -6.620 0.412 14.153 1.00 98.25 102 PHE A CA 1
ATOM 752 C C . PHE A 1 102 ? -8.042 0.531 14.688 1.00 98.25 102 PHE A C 1
ATOM 754 O O . PHE A 1 102 ? -8.988 0.676 13.917 1.00 98.25 102 PHE A O 1
ATOM 761 N N . TYR A 1 103 ? -8.208 0.438 16.004 1.00 98.31 103 TYR A N 1
ATOM 762 C CA . TYR A 1 103 ? -9.531 0.533 16.616 1.00 98.31 103 TYR A CA 1
ATOM 763 C C . TYR A 1 103 ? -9.834 1.979 16.992 1.00 98.31 103 TYR A C 1
ATOM 765 O O . TYR A 1 103 ? -9.086 2.569 17.770 1.00 98.31 103 TYR A O 1
ATOM 773 N N . VAL A 1 104 ? -10.944 2.525 16.502 1.00 98.31 104 VAL A N 1
ATOM 774 C CA . VAL A 1 104 ? -11.394 3.880 16.843 1.00 98.31 104 VAL A CA 1
ATOM 775 C C . VAL A 1 104 ? -12.466 3.800 17.929 1.00 98.31 104 VAL A C 1
ATOM 777 O O . VAL A 1 104 ? -13.495 3.147 17.763 1.00 98.31 104 VAL A O 1
ATOM 780 N N . GLU A 1 105 ? -12.211 4.426 19.075 1.00 98.31 105 GLU A N 1
ATOM 781 C CA . GLU A 1 105 ? -13.121 4.437 20.217 1.00 98.31 105 GLU A CA 1
ATOM 782 C C . GLU A 1 105 ? -14.455 5.103 19.868 1.00 98.31 105 GLU A C 1
ATOM 784 O O . GLU A 1 105 ? -14.502 6.187 19.295 1.00 98.31 105 GLU A O 1
ATOM 789 N N . GLY A 1 106 ? -15.549 4.441 20.243 1.00 97.75 106 GLY A N 1
ATOM 790 C CA . GLY A 1 106 ? -16.906 4.931 20.013 1.00 97.75 106 GLY A CA 1
ATOM 791 C C . GLY A 1 106 ? -17.461 4.679 18.610 1.00 97.75 106 GLY A C 1
ATOM 792 O O . GLY A 1 106 ? -18.672 4.778 18.463 1.00 97.75 106 GLY A O 1
ATOM 793 N N . ALA A 1 107 ? -16.638 4.304 17.624 1.00 97.56 107 ALA A N 1
ATOM 794 C CA . ALA A 1 107 ? -17.124 3.977 16.284 1.00 97.56 107 ALA A CA 1
ATOM 795 C C . ALA A 1 107 ? -17.975 2.694 16.297 1.00 97.56 107 ALA A C 1
ATOM 797 O O . ALA A 1 107 ? -17.559 1.665 16.844 1.00 97.56 107 ALA A O 1
ATOM 798 N N . ALA A 1 108 ? -19.149 2.750 15.671 1.00 96.50 108 ALA A N 1
ATOM 799 C CA . ALA A 1 108 ? -20.101 1.650 15.577 1.00 96.50 108 ALA A CA 1
ATOM 800 C C . ALA A 1 108 ? -20.642 1.479 14.140 1.00 96.50 108 ALA A C 1
ATOM 802 O O . ALA A 1 108 ? -20.560 2.397 13.323 1.00 96.50 108 ALA A O 1
ATOM 803 N N . PRO A 1 109 ? -21.208 0.304 13.792 1.00 95.94 109 PRO A N 1
ATOM 804 C CA . PRO A 1 109 ? -21.883 0.122 12.509 1.00 95.94 109 PRO A CA 1
ATOM 805 C C . PRO A 1 109 ? -22.959 1.191 12.274 1.00 95.94 109 PRO A C 1
ATOM 807 O O . PRO A 1 109 ? -23.831 1.388 13.118 1.00 95.94 109 PRO A O 1
ATOM 810 N N . GLY A 1 110 ? -22.905 1.843 11.112 1.00 95.62 110 GLY A N 1
ATOM 811 C CA . GLY A 1 110 ? -23.764 2.979 10.757 1.00 95.62 110 GLY A CA 1
ATOM 812 C C . GLY A 1 110 ? -23.054 4.334 10.820 1.00 95.62 110 GLY A C 1
ATOM 813 O O . GLY A 1 110 ? -23.514 5.276 10.178 1.00 95.62 110 GLY A O 1
ATOM 814 N N . ASP A 1 111 ? -21.918 4.422 11.515 1.00 97.62 111 ASP A N 1
ATOM 815 C CA . ASP A 1 111 ? -21.086 5.623 11.526 1.00 97.62 111 ASP A CA 1
ATOM 816 C C . ASP A 1 111 ? -20.228 5.741 10.258 1.00 97.62 111 ASP A C 1
ATOM 818 O O . ASP A 1 111 ? -20.028 4.783 9.508 1.00 97.62 111 ASP A O 1
ATOM 822 N N . THR A 1 112 ? -19.671 6.934 10.039 1.00 96.88 112 THR A N 1
ATOM 823 C CA . THR A 1 112 ? -18.662 7.194 9.004 1.00 96.88 112 THR A CA 1
ATOM 824 C C . THR A 1 112 ? -17.340 7.575 9.651 1.00 96.88 112 THR A C 1
ATOM 826 O O . THR A 1 112 ? -17.289 8.485 10.479 1.00 96.88 112 THR A O 1
ATOM 829 N N . LEU A 1 113 ? -16.256 6.917 9.236 1.00 97.56 113 LEU A N 1
ATOM 830 C CA . LEU A 1 113 ? -14.908 7.319 9.613 1.00 97.56 113 LEU A CA 1
ATOM 831 C C . LEU A 1 113 ? -14.369 8.318 8.585 1.00 97.56 113 LEU A C 1
ATOM 833 O O . LEU A 1 113 ? -14.072 7.948 7.453 1.00 97.56 113 LEU A O 1
ATOM 837 N N . ALA A 1 114 ? -14.236 9.583 8.977 1.00 97.25 114 ALA A N 1
ATOM 838 C CA . ALA A 1 114 ? -13.571 10.588 8.156 1.00 97.25 114 ALA A CA 1
ATOM 839 C C . ALA A 1 114 ? -12.059 10.490 8.369 1.00 97.25 114 ALA A C 1
ATOM 841 O O . ALA A 1 114 ? -11.608 10.714 9.487 1.00 97.25 114 ALA A O 1
ATOM 842 N N . VAL A 1 115 ? -11.297 10.165 7.320 1.00 96.75 115 VAL A N 1
ATOM 843 C CA . VAL A 1 115 ? -9.829 10.095 7.356 1.00 96.75 115 VAL A CA 1
ATOM 844 C C . VAL A 1 115 ? -9.223 11.205 6.513 1.00 96.75 115 VAL A C 1
ATOM 846 O O . VAL A 1 115 ? -9.353 11.191 5.295 1.00 96.75 115 VAL A O 1
ATOM 849 N N . LYS A 1 116 ? -8.539 12.163 7.144 1.00 97.12 116 LYS A N 1
ATOM 850 C CA . LYS A 1 116 ? -7.811 13.223 6.437 1.00 97.12 116 LYS A CA 1
ATOM 851 C C . LYS A 1 116 ? -6.329 12.906 6.397 1.00 97.12 116 LYS A C 1
ATOM 853 O O . LYS A 1 116 ? -5.705 12.874 7.451 1.00 97.12 116 LYS A O 1
ATOM 858 N N . ILE A 1 117 ? -5.764 12.738 5.205 1.00 97.00 117 ILE A N 1
ATOM 859 C CA . ILE A 1 117 ? -4.319 12.578 5.028 1.00 97.00 117 ILE A CA 1
ATOM 860 C C . ILE A 1 117 ? -3.632 13.928 5.262 1.00 97.00 117 ILE A C 1
ATOM 862 O O . ILE A 1 117 ? -3.863 14.871 4.510 1.00 97.00 117 ILE A O 1
ATOM 866 N N . LEU A 1 118 ? -2.842 14.054 6.331 1.00 96.88 118 LEU A N 1
ATOM 867 C CA . LEU A 1 118 ? -2.107 15.289 6.635 1.00 96.88 118 LEU A CA 1
ATOM 868 C C . LEU A 1 118 ? -0.707 15.290 6.021 1.00 96.88 118 LEU A C 1
ATOM 870 O O . LEU A 1 118 ? -0.234 16.349 5.619 1.00 96.88 118 LEU A O 1
ATOM 874 N N . ASP A 1 119 ? -0.050 14.131 5.973 1.00 95.88 119 ASP A N 1
ATOM 875 C CA . ASP A 1 119 ? 1.263 13.974 5.350 1.00 95.88 119 ASP A CA 1
ATOM 876 C C . ASP A 1 119 ? 1.469 12.540 4.849 1.00 95.88 119 ASP A C 1
ATOM 878 O O . ASP A 1 119 ? 1.081 11.585 5.527 1.00 95.88 119 ASP A O 1
ATOM 882 N N . LEU A 1 120 ? 2.095 12.409 3.679 1.00 95.69 120 LEU A N 1
ATOM 883 C CA . LEU A 1 120 ? 2.473 11.143 3.056 1.00 95.69 120 LEU A CA 1
ATOM 884 C C . LEU A 1 120 ? 3.826 11.313 2.362 1.00 95.69 120 LEU A C 1
ATOM 886 O O . LEU A 1 120 ? 3.981 12.130 1.458 1.00 95.69 120 LEU A O 1
ATOM 890 N N . GLN A 1 121 ? 4.801 10.515 2.784 1.00 94.88 121 GLN A N 1
ATOM 891 C CA . GLN A 1 121 ? 6.184 10.560 2.315 1.00 94.88 121 GLN A CA 1
ATOM 892 C C . GLN A 1 121 ? 6.603 9.158 1.903 1.00 94.88 121 GLN A C 1
ATOM 894 O O . GLN A 1 121 ? 6.392 8.201 2.647 1.00 94.88 121 GLN A O 1
ATOM 899 N N . VAL A 1 122 ? 7.242 9.044 0.744 1.00 96.19 122 VAL A N 1
ATOM 900 C CA . VAL A 1 122 ? 7.915 7.804 0.359 1.00 96.19 122 VAL A CA 1
ATOM 901 C C . VAL A 1 122 ? 9.238 7.757 1.114 1.00 96.19 122 VAL A C 1
ATOM 903 O O . VAL A 1 122 ? 10.035 8.682 1.006 1.00 96.19 122 VAL A O 1
ATOM 906 N N . ASP A 1 123 ? 9.471 6.722 1.914 1.00 92.94 123 ASP A N 1
ATOM 907 C CA . ASP A 1 123 ? 10.700 6.588 2.708 1.00 92.94 123 ASP A CA 1
ATOM 908 C C . ASP A 1 123 ? 11.755 5.677 2.060 1.00 92.94 123 ASP A C 1
ATOM 910 O O . ASP A 1 123 ? 12.896 5.640 2.520 1.00 92.94 123 ASP A O 1
ATOM 914 N N . GLY A 1 124 ? 11.394 4.973 0.985 1.00 94.50 124 GLY A N 1
ATOM 915 C CA . GLY A 1 124 ? 12.305 4.174 0.172 1.00 94.50 124 GLY A CA 1
ATOM 916 C C . GLY A 1 124 ? 13.025 4.983 -0.910 1.00 94.50 124 GLY A C 1
ATOM 917 O O . GLY A 1 124 ? 12.512 5.970 -1.431 1.00 94.50 124 GLY A O 1
ATOM 918 N N . ASP A 1 125 ? 14.203 4.505 -1.309 1.00 96.94 125 ASP A N 1
ATOM 919 C CA . ASP A 1 125 ? 15.002 5.088 -2.401 1.00 96.94 125 ASP A CA 1
ATOM 920 C C . ASP A 1 125 ? 14.644 4.509 -3.780 1.00 96.94 125 ASP A C 1
ATOM 922 O O . ASP A 1 125 ? 15.293 4.802 -4.786 1.00 96.94 125 ASP A O 1
ATOM 926 N N . GLN A 1 126 ? 13.634 3.639 -3.842 1.00 97.50 126 GLN A N 1
ATOM 927 C CA . GLN A 1 126 ? 13.246 2.937 -5.056 1.00 97.50 126 GLN A CA 1
ATOM 928 C C . GLN A 1 126 ? 11.786 2.478 -4.990 1.00 97.50 126 GLN A C 1
ATOM 930 O O . GLN A 1 126 ? 11.369 1.881 -4.000 1.00 97.50 126 GLN A O 1
ATOM 935 N N . GLY A 1 127 ? 11.035 2.699 -6.067 1.00 97.75 127 GLY A N 1
ATOM 936 C CA . GLY A 1 127 ? 9.741 2.058 -6.308 1.00 97.75 127 GLY A CA 1
ATOM 937 C C . GLY A 1 127 ? 9.887 0.748 -7.086 1.00 97.75 127 GLY A C 1
ATOM 938 O O . GLY A 1 127 ? 10.881 0.534 -7.786 1.00 97.75 127 GLY A O 1
ATOM 939 N N . VAL A 1 128 ? 8.878 -0.119 -7.008 1.00 98.12 128 VAL A N 1
ATOM 940 C CA . VAL A 1 128 ? 8.820 -1.375 -7.769 1.00 98.12 128 VAL A CA 1
ATOM 941 C C . VAL A 1 128 ? 7.521 -1.422 -8.557 1.00 98.12 128 VAL A C 1
ATOM 943 O O . VAL A 1 128 ? 6.447 -1.193 -8.011 1.00 98.12 128 VAL A O 1
ATOM 946 N N . GLY A 1 129 ? 7.627 -1.735 -9.844 1.00 96.75 129 GLY A N 1
ATOM 947 C CA . GLY A 1 129 ? 6.487 -2.030 -10.704 1.00 96.75 129 GLY A CA 1
ATOM 948 C C . GLY A 1 129 ? 6.662 -3.409 -11.310 1.00 96.75 129 GLY A C 1
ATOM 949 O O . GLY A 1 129 ? 7.783 -3.819 -11.609 1.00 96.75 129 GLY A O 1
ATOM 950 N N . ALA A 1 130 ? 5.564 -4.129 -11.499 1.00 95.69 130 ALA A N 1
ATOM 951 C CA . ALA A 1 130 ? 5.608 -5.460 -12.071 1.00 95.69 130 ALA A CA 1
ATOM 952 C C . ALA A 1 130 ? 4.523 -5.638 -13.125 1.00 95.69 130 ALA A C 1
ATOM 954 O O . ALA A 1 130 ? 3.393 -5.174 -12.986 1.00 95.69 130 ALA A O 1
ATOM 955 N N . PHE A 1 131 ? 4.888 -6.366 -14.166 1.00 94.06 131 PHE A N 1
ATOM 956 C CA . PHE A 1 131 ? 3.950 -7.049 -15.022 1.00 94.06 131 PHE A CA 1
ATOM 957 C C . PHE A 1 131 ? 3.821 -8.476 -14.484 1.00 94.06 131 PHE A C 1
ATOM 959 O O . PHE A 1 131 ? 4.783 -9.244 -14.542 1.00 94.06 131 PHE A O 1
ATOM 966 N N . ALA A 1 132 ? 2.658 -8.808 -13.927 1.00 93.31 132 ALA A N 1
ATOM 967 C CA . ALA A 1 132 ? 2.385 -10.105 -13.318 1.00 93.31 132 ALA A CA 1
ATOM 968 C C . ALA A 1 132 ? 1.554 -10.976 -14.278 1.00 93.31 132 ALA A C 1
ATOM 970 O O . ALA A 1 132 ? 0.470 -10.544 -14.668 1.00 93.31 132 ALA A O 1
ATOM 971 N N . PRO A 1 133 ? 2.014 -12.181 -14.666 1.00 92.56 133 PRO A N 1
ATOM 972 C CA . PRO A 1 133 ? 1.231 -13.101 -15.496 1.00 92.56 133 PRO A CA 1
ATOM 973 C C . PRO A 1 133 ? -0.156 -13.378 -14.892 1.00 92.56 133 PRO A C 1
ATOM 975 O O . PRO A 1 133 ? -0.264 -13.595 -13.685 1.00 92.56 133 PRO A O 1
ATOM 978 N N . GLY A 1 134 ? -1.217 -13.378 -15.704 1.00 90.88 134 GLY A N 1
ATOM 979 C CA . GLY A 1 134 ? -2.584 -13.585 -15.216 1.00 90.88 134 GLY A CA 1
ATOM 980 C C . GLY A 1 134 ? -3.239 -12.388 -14.503 1.00 90.88 134 GLY A C 1
ATOM 981 O O . GLY A 1 134 ? -4.349 -12.534 -13.980 1.00 90.88 134 GLY A O 1
ATOM 982 N N . PHE A 1 135 ? -2.580 -11.222 -14.441 1.00 92.31 135 PHE A N 1
ATOM 983 C CA . PHE A 1 135 ? -3.080 -10.018 -13.766 1.00 92.31 135 PHE A CA 1
ATOM 984 C C . PHE A 1 135 ? -2.843 -8.742 -14.592 1.00 92.31 135 PHE A C 1
ATOM 986 O O . PHE A 1 135 ? -1.816 -8.585 -15.253 1.00 92.31 135 PHE A O 1
ATOM 993 N N . GLY A 1 136 ? -3.796 -7.806 -14.529 1.00 91.69 136 GLY A N 1
ATOM 994 C CA . GLY A 1 136 ? -3.747 -6.515 -15.224 1.00 91.69 136 GLY A CA 1
ATOM 995 C C . GLY A 1 136 ? -4.632 -6.433 -16.473 1.00 91.69 136 GLY A C 1
ATOM 996 O O . GLY A 1 136 ? -5.083 -7.433 -17.021 1.00 91.69 136 GLY A O 1
ATOM 997 N N . ALA A 1 137 ? -4.898 -5.206 -16.929 1.00 91.38 137 ALA A N 1
ATOM 998 C CA . ALA A 1 137 ? -5.861 -4.934 -18.003 1.00 91.38 137 ALA A CA 1
ATOM 999 C C . ALA A 1 137 ? -5.420 -5.428 -19.393 1.00 91.38 137 ALA A C 1
ATOM 1001 O O . ALA A 1 137 ? -6.259 -5.721 -20.240 1.00 91.38 137 ALA A O 1
ATOM 1002 N N . LEU A 1 138 ? -4.108 -5.500 -19.635 1.00 89.06 138 LEU A N 1
ATOM 1003 C CA . LEU A 1 138 ? -3.526 -5.954 -20.903 1.00 89.06 138 LEU A CA 1
ATOM 1004 C C . LEU A 1 138 ? -3.075 -7.418 -20.848 1.00 89.06 138 LEU A C 1
ATOM 1006 O O . LEU A 1 138 ? -2.218 -7.813 -21.627 1.00 89.06 138 LEU A O 1
ATOM 1010 N N . ASN A 1 139 ? -3.628 -8.198 -19.923 1.00 87.81 139 ASN A N 1
ATOM 1011 C CA . ASN A 1 139 ? -3.291 -9.595 -19.691 1.00 87.81 139 ASN A CA 1
ATOM 1012 C C . ASN A 1 139 ? -4.552 -10.457 -19.799 1.00 87.81 139 ASN A C 1
ATOM 1014 O O . ASN A 1 139 ? -5.670 -9.958 -19.613 1.00 87.81 139 ASN A O 1
ATOM 1018 N N . GLU A 1 140 ? -4.404 -11.755 -20.041 1.00 89.88 140 GLU A N 1
ATOM 1019 C CA . GLU A 1 140 ? -5.454 -12.677 -19.623 1.00 89.88 140 GLU A CA 1
ATOM 1020 C C . GLU A 1 140 ? -5.575 -12.654 -18.097 1.00 89.88 140 GLU A C 1
ATOM 1022 O O . GLU A 1 140 ? -4.601 -12.458 -17.374 1.00 89.88 140 GLU A O 1
ATOM 1027 N N . THR A 1 141 ? -6.788 -12.852 -17.593 1.00 92.81 141 THR A N 1
ATOM 1028 C CA . THR A 1 141 ? -7.022 -13.003 -16.155 1.00 92.81 141 THR A CA 1
ATOM 1029 C C . THR A 1 141 ? -8.105 -14.048 -15.925 1.00 92.81 141 THR A C 1
ATOM 1031 O O . THR A 1 141 ? -8.839 -14.419 -16.842 1.00 92.81 141 THR A O 1
ATOM 1034 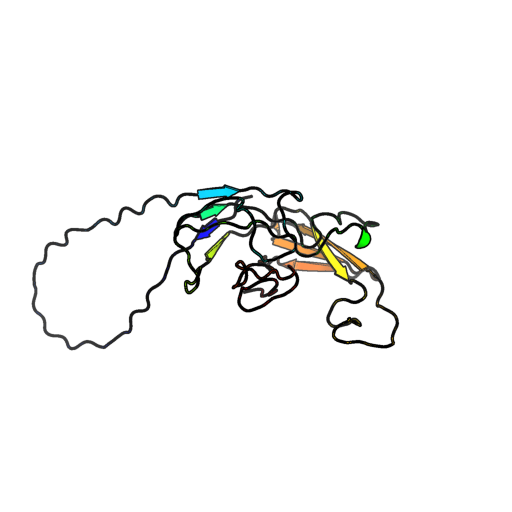N N . SER A 1 142 ? -8.276 -14.494 -14.683 1.00 89.25 142 SER A N 1
ATOM 1035 C CA . SER A 1 142 ? -9.404 -15.366 -14.325 1.00 89.25 142 SER A CA 1
ATOM 1036 C C . SER A 1 142 ? -10.774 -14.690 -14.507 1.00 89.25 142 SER A C 1
ATOM 1038 O O . SER A 1 142 ? -11.778 -15.386 -14.633 1.00 89.25 142 SER A O 1
ATOM 1040 N N . TYR A 1 143 ? -10.826 -13.351 -14.530 1.00 91.06 143 TYR A N 1
ATOM 1041 C CA . TYR A 1 143 ? -12.051 -12.571 -14.761 1.00 91.06 143 TYR A CA 1
ATOM 1042 C C . TYR A 1 143 ? -12.310 -12.303 -16.248 1.00 91.06 143 TYR A C 1
ATOM 1044 O O . TYR A 1 143 ? -13.459 -12.320 -16.687 1.00 91.06 143 TYR A O 1
ATOM 1052 N N . THR A 1 144 ? -11.244 -12.105 -17.024 1.00 93.88 144 THR A N 1
ATOM 1053 C CA . THR A 1 144 ? -11.275 -11.934 -18.482 1.00 93.88 144 THR A CA 1
ATOM 1054 C C . THR A 1 144 ? -10.479 -13.074 -19.120 1.00 93.88 144 THR A C 1
ATOM 1056 O O . THR A 1 144 ? -9.316 -12.886 -19.497 1.00 93.88 144 THR A O 1
ATOM 1059 N N . PRO A 1 145 ? -11.064 -14.284 -19.200 1.00 92.38 145 PRO A N 1
ATOM 1060 C CA . PRO A 1 145 ? -10.346 -15.464 -19.651 1.00 92.38 145 PRO A CA 1
ATOM 1061 C C . PRO A 1 145 ? -10.072 -15.393 -21.151 1.00 92.38 145 PRO A C 1
ATOM 1063 O O . PRO A 1 145 ? -10.959 -15.097 -21.953 1.00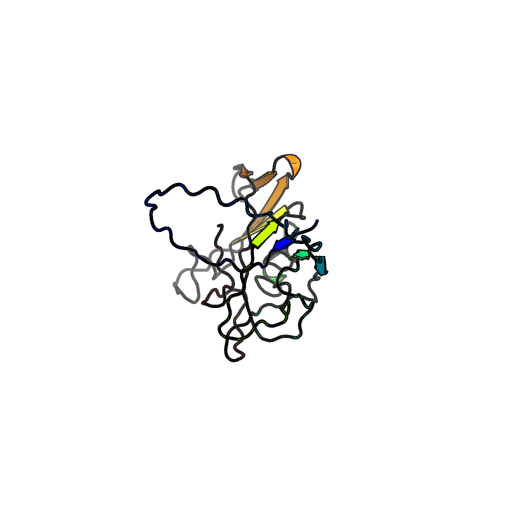 92.38 145 PRO A O 1
ATOM 1066 N N . MET A 1 146 ? -8.841 -15.722 -21.533 1.00 93.31 146 MET A N 1
ATOM 1067 C CA . MET A 1 146 ? -8.390 -15.754 -22.920 1.00 93.31 146 MET A CA 1
ATOM 1068 C C . MET A 1 146 ? -7.590 -17.033 -23.191 1.00 93.31 146 MET A C 1
ATOM 1070 O O . MET A 1 146 ? -7.172 -17.725 -22.268 1.00 93.31 146 MET A O 1
ATOM 1074 N N . LEU A 1 147 ? -7.388 -17.360 -24.472 1.00 93.12 147 LEU A N 1
ATOM 1075 C CA . LEU A 1 147 ? -6.684 -18.580 -24.899 1.00 93.12 147 LEU A CA 1
ATOM 1076 C C . LEU A 1 147 ? -5.203 -18.363 -25.257 1.00 93.12 147 LEU A C 1
ATOM 1078 O O . LEU A 1 147 ? -4.525 -19.321 -25.621 1.00 93.12 147 LEU A O 1
ATOM 1082 N N . HIS A 1 148 ? -4.709 -17.122 -25.226 1.00 90.81 148 HIS A N 1
ATOM 1083 C CA . HIS A 1 148 ? -3.296 -16.848 -25.487 1.00 90.81 148 HIS A CA 1
ATOM 1084 C C . HIS A 1 148 ? -2.436 -17.226 -24.277 1.00 90.81 148 HIS A C 1
ATOM 1086 O O . HIS A 1 148 ? -2.939 -17.401 -23.171 1.00 90.81 148 HIS A O 1
ATOM 1092 N N . ALA A 1 149 ? -1.134 -17.397 -24.509 1.00 89.75 149 ALA A N 1
ATOM 1093 C CA . ALA A 1 149 ? -0.197 -17.633 -23.422 1.00 89.75 149 ALA A CA 1
ATOM 1094 C C . ALA A 1 149 ? -0.053 -16.368 -22.558 1.00 89.75 149 ALA A C 1
ATOM 1096 O O . ALA A 1 149 ? -0.022 -15.279 -23.138 1.00 89.75 149 ALA A O 1
ATOM 1097 N N . PRO A 1 150 ? 0.126 -16.520 -21.234 1.00 87.75 150 PRO A N 1
ATOM 1098 C CA . PRO A 1 150 ? 0.384 -15.405 -20.345 1.00 87.75 150 PRO A CA 1
ATOM 1099 C C . PRO A 1 150 ? 1.509 -14.504 -20.800 1.00 87.75 150 PRO A C 1
ATOM 1101 O O . PRO A 1 150 ? 2.570 -14.977 -21.227 1.00 87.75 150 PRO A O 1
ATOM 1104 N N . LEU A 1 151 ? 1.298 -13.198 -20.661 1.00 90.56 151 LEU A N 1
ATOM 1105 C CA . LEU A 1 151 ? 2.389 -12.255 -20.827 1.00 90.56 151 LEU A CA 1
ATOM 1106 C C . LEU A 1 151 ? 3.461 -12.516 -19.747 1.00 90.56 151 LEU A C 1
ATOM 1108 O O . LEU A 1 151 ? 3.124 -12.773 -18.587 1.00 90.56 151 LEU A O 1
ATOM 1112 N N . PRO A 1 152 ? 4.756 -12.502 -20.120 1.00 92.44 152 PRO A N 1
ATOM 1113 C CA . PRO A 1 152 ? 5.829 -12.917 -19.226 1.00 92.44 152 PRO A CA 1
ATOM 1114 C C . PRO A 1 152 ? 6.005 -11.934 -18.073 1.00 92.44 152 PRO A C 1
ATOM 1116 O O . PRO A 1 152 ? 5.834 -10.726 -18.244 1.00 92.44 152 PRO A O 1
ATOM 1119 N N . GLU A 1 153 ? 6.431 -12.457 -16.923 1.00 95.50 153 GLU A N 1
ATOM 1120 C CA . GLU A 1 153 ? 6.788 -11.635 -15.771 1.00 95.50 153 GLU A CA 1
ATOM 1121 C C . GLU A 1 153 ? 7.885 -10.630 -16.143 1.00 95.50 153 GLU A C 1
ATOM 1123 O O . GLU A 1 153 ? 8.904 -10.985 -16.745 1.00 95.50 153 GLU A O 1
ATOM 1128 N N . LYS A 1 154 ? 7.670 -9.367 -15.775 1.00 95.94 154 LYS A N 1
ATOM 1129 C CA . LYS A 1 154 ? 8.668 -8.299 -15.884 1.00 95.94 154 LYS A CA 1
ATOM 1130 C C . LYS A 1 154 ? 8.625 -7.451 -14.626 1.00 95.94 154 LYS A C 1
ATOM 1132 O O . LYS A 1 154 ? 7.546 -7.152 -14.129 1.00 95.94 154 LYS A O 1
ATOM 1137 N N . ILE A 1 155 ? 9.786 -7.035 -14.140 1.00 97.88 155 ILE A N 1
ATOM 1138 C CA . ILE A 1 155 ? 9.910 -6.184 -12.957 1.00 97.88 155 ILE A CA 1
ATOM 1139 C C . ILE A 1 155 ? 10.740 -4.962 -13.330 1.00 97.88 155 ILE A C 1
ATOM 1141 O O . ILE A 1 155 ? 11.805 -5.078 -13.939 1.00 97.88 155 ILE A O 1
ATOM 1145 N N . TRP A 1 156 ? 10.239 -3.798 -12.942 1.00 98.12 156 TRP A N 1
ATOM 1146 C CA . TRP A 1 156 ? 10.908 -2.516 -13.058 1.00 98.12 156 TRP A CA 1
ATOM 1147 C C . TRP A 1 156 ? 11.260 -1.999 -11.676 1.00 98.12 156 TRP A C 1
ATOM 1149 O O . TRP A 1 156 ? 10.468 -2.066 -10.734 1.00 98.12 156 TRP A O 1
ATOM 1159 N N . PHE A 1 157 ? 12.451 -1.427 -11.601 1.00 98.25 157 PHE A N 1
ATOM 1160 C CA . PHE A 1 157 ? 12.947 -0.717 -10.441 1.00 98.25 157 PHE A CA 1
ATOM 1161 C C . PHE A 1 157 ? 13.007 0.760 -10.793 1.00 98.25 157 PHE A C 1
ATOM 1163 O O . PHE A 1 157 ? 13.555 1.123 -11.834 1.00 98.25 157 PHE A O 1
ATOM 1170 N N . TYR A 1 158 ? 12.429 1.592 -9.935 1.00 98.38 158 TYR A N 1
ATOM 1171 C CA . TYR A 1 158 ? 12.286 3.023 -10.157 1.00 98.38 158 TYR A CA 1
ATOM 1172 C C . TYR A 1 158 ? 13.108 3.780 -9.115 1.00 98.38 158 TYR A C 1
ATOM 1174 O O . TYR A 1 158 ? 12.568 4.070 -8.049 1.00 98.38 158 TYR A O 1
ATOM 1182 N N . PRO A 1 159 ? 14.397 4.084 -9.359 1.00 98.31 159 PRO A N 1
ATOM 1183 C CA . PRO A 1 159 ? 15.195 4.872 -8.425 1.00 98.31 159 PRO A CA 1
ATOM 1184 C C . PRO A 1 159 ? 14.518 6.210 -8.126 1.00 98.31 159 PRO A C 1
ATOM 1186 O O . PRO A 1 159 ? 14.078 6.899 -9.055 1.00 98.31 159 PRO A O 1
ATOM 1189 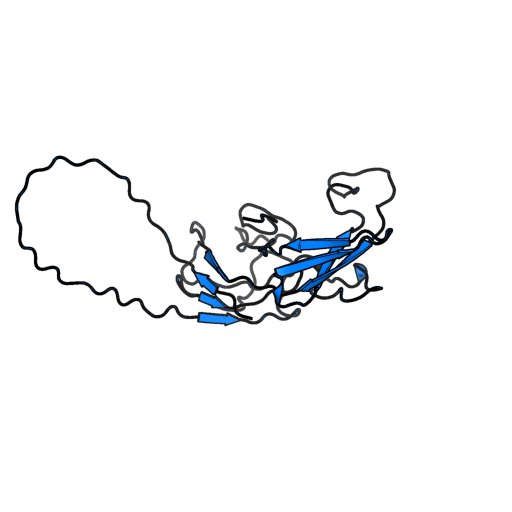N N . ILE A 1 160 ? 14.444 6.561 -6.845 1.00 98.56 160 ILE A N 1
ATOM 1190 C CA . ILE A 1 160 ? 13.793 7.770 -6.345 1.00 98.56 160 ILE A CA 1
ATOM 1191 C C . ILE A 1 160 ? 14.847 8.825 -6.013 1.00 98.56 160 ILE A C 1
ATOM 1193 O O . ILE A 1 160 ? 15.794 8.588 -5.268 1.00 98.56 160 ILE A O 1
ATOM 1197 N N . ASP A 1 161 ? 14.651 10.016 -6.565 1.00 98.12 161 ASP A N 1
ATOM 1198 C CA . ASP A 1 161 ? 15.360 11.237 -6.212 1.00 98.12 161 ASP A CA 1
ATOM 1199 C C . ASP A 1 161 ? 14.442 12.096 -5.336 1.00 98.12 161 ASP A C 1
ATOM 1201 O O . ASP A 1 161 ? 13.576 12.817 -5.843 1.00 98.12 161 ASP A O 1
ATOM 1205 N N . HIS A 1 162 ? 14.639 12.011 -4.018 1.00 97.56 162 HIS A N 1
ATOM 1206 C CA . HIS A 1 162 ? 13.873 12.774 -3.024 1.00 97.56 162 HIS A CA 1
ATOM 1207 C C . HIS A 1 162 ? 14.079 14.284 -3.153 1.00 97.56 162 HIS A C 1
ATOM 1209 O O . HIS A 1 162 ? 13.138 15.050 -2.969 1.00 97.56 162 HIS A O 1
ATOM 1215 N N . ALA A 1 163 ? 15.288 14.731 -3.507 1.00 97.06 163 ALA A N 1
ATOM 1216 C CA . ALA A 1 163 ? 15.572 16.157 -3.665 1.00 97.06 163 ALA A CA 1
ATOM 1217 C C . ALA A 1 163 ? 14.862 16.735 -4.898 1.00 97.06 163 ALA A C 1
ATOM 1219 O O . ALA A 1 163 ? 14.391 17.873 -4.871 1.00 97.06 163 ALA A O 1
ATOM 1220 N N . GLY A 1 164 ? 14.780 15.944 -5.969 1.00 97.12 164 GLY A N 1
ATOM 1221 C CA . GLY A 1 164 ? 14.057 16.288 -7.191 1.00 97.12 164 GLY A CA 1
ATOM 1222 C C . GLY A 1 164 ? 12.558 15.973 -7.167 1.00 97.12 164 GLY A C 1
ATOM 1223 O O . GLY A 1 164 ? 11.865 16.369 -8.100 1.00 97.12 164 GLY A O 1
ATOM 1224 N N . ASN A 1 165 ? 12.059 15.263 -6.148 1.00 97.38 165 ASN A N 1
ATOM 1225 C CA . ASN A 1 165 ? 10.707 14.696 -6.083 1.00 97.38 165 ASN A CA 1
ATOM 1226 C C . ASN A 1 165 ? 10.334 13.898 -7.353 1.00 97.38 165 ASN A C 1
ATOM 1228 O O . ASN A 1 165 ? 9.277 14.108 -7.954 1.00 97.38 165 ASN A O 1
ATOM 1232 N N . THR A 1 166 ? 11.228 13.010 -7.806 1.00 98.50 166 THR A N 1
ATOM 1233 C CA . THR A 1 166 ? 11.012 12.197 -9.019 1.00 98.50 166 THR A CA 1
ATOM 1234 C C . THR A 1 166 ? 11.400 10.733 -8.832 1.00 98.50 166 THR A C 1
ATOM 1236 O O . THR A 1 166 ? 12.303 10.419 -8.065 1.00 98.50 166 THR A O 1
ATOM 1239 N N . ALA A 1 167 ? 10.763 9.846 -9.592 1.00 98.50 167 ALA A N 1
ATOM 1240 C CA . ALA A 1 167 ? 11.201 8.474 -9.831 1.00 98.50 167 ALA A CA 1
ATOM 1241 C C . ALA A 1 167 ? 11.672 8.315 -11.284 1.00 98.50 167 ALA A C 1
ATOM 1243 O O . ALA A 1 167 ? 11.128 8.950 -12.187 1.00 98.50 167 ALA A O 1
ATOM 1244 N N . THR A 1 168 ? 12.666 7.467 -11.541 1.00 98.62 168 THR A N 1
ATOM 1245 C CA . THR A 1 168 ? 13.165 7.229 -12.909 1.00 98.62 168 THR A CA 1
ATOM 1246 C C . THR A 1 168 ? 12.650 5.902 -13.457 1.00 98.62 168 THR A C 1
ATOM 1248 O O . THR A 1 168 ? 12.956 4.852 -12.905 1.00 98.62 168 THR A O 1
ATOM 1251 N N . PHE A 1 169 ? 11.905 5.936 -14.561 1.00 98.50 169 PHE A N 1
ATOM 1252 C CA . PHE A 1 169 ? 11.577 4.748 -15.349 1.00 98.50 169 PHE A CA 1
ATOM 1253 C C . PHE A 1 169 ? 12.679 4.473 -16.373 1.00 98.50 169 PHE A C 1
ATOM 1255 O O . PHE A 1 169 ? 13.098 5.384 -17.085 1.00 98.50 169 PHE A O 1
ATOM 1262 N N . GLN A 1 170 ? 13.079 3.209 -16.496 1.00 98.06 170 GLN A N 1
ATOM 1263 C CA . GLN A 1 170 ? 13.971 2.714 -17.541 1.00 98.06 170 GLN A CA 1
ATOM 1264 C C . GLN A 1 170 ? 13.298 1.546 -18.266 1.00 98.06 170 GLN A C 1
ATOM 1266 O O . GLN A 1 170 ? 12.874 0.580 -17.627 1.00 98.06 170 GLN A O 1
ATOM 1271 N N . ALA A 1 171 ? 13.211 1.611 -19.594 1.00 97.44 171 ALA A N 1
ATOM 1272 C CA . ALA A 1 171 ? 12.724 0.489 -20.388 1.00 97.44 171 ALA A CA 1
ATOM 1273 C C . ALA A 1 171 ? 13.695 -0.703 -20.300 1.00 97.44 171 ALA A C 1
ATOM 1275 O O . ALA A 1 171 ? 14.909 -0.525 -20.240 1.00 97.44 171 ALA A O 1
ATOM 1276 N N . LEU A 1 172 ? 13.155 -1.926 -20.300 1.00 95.50 172 LEU A N 1
ATOM 1277 C CA . LEU A 1 172 ? 13.955 -3.157 -20.196 1.00 95.50 172 LEU A CA 1
ATOM 1278 C C . LEU A 1 172 ? 14.489 -3.644 -21.552 1.00 95.50 172 LEU A C 1
ATOM 1280 O O . LEU A 1 172 ? 15.398 -4.466 -21.596 1.00 95.50 172 LEU A O 1
ATOM 1284 N N . ASP A 1 173 ? 13.896 -3.182 -22.650 1.00 95.75 173 ASP A N 1
ATOM 1285 C CA . ASP A 1 173 ? 14.143 -3.633 -24.024 1.00 95.75 173 ASP A CA 1
ATOM 1286 C C . ASP A 1 173 ? 14.646 -2.510 -24.947 1.00 95.75 173 ASP A C 1
ATOM 1288 O O . ASP A 1 173 ? 14.760 -2.696 -26.160 1.00 95.75 173 ASP A O 1
ATOM 1292 N N . SER A 1 174 ? 14.956 -1.341 -24.384 1.00 97.25 174 SER A N 1
ATOM 1293 C CA . SER A 1 174 ? 15.526 -0.206 -25.107 1.00 97.25 174 SER A CA 1
ATOM 1294 C C . SER A 1 174 ? 16.260 0.753 -24.168 1.00 97.25 174 SER A C 1
ATOM 1296 O O . SER A 1 174 ? 16.131 0.682 -22.949 1.00 97.25 174 SER A O 1
ATOM 1298 N N . GLU A 1 175 ? 16.973 1.715 -24.751 1.00 97.44 175 GLU A N 1
ATOM 1299 C CA . GLU A 1 175 ? 17.658 2.791 -24.022 1.00 97.44 175 GLU A CA 1
ATOM 1300 C C . GLU A 1 175 ? 16.703 3.899 -23.527 1.00 97.44 175 GLU A C 1
ATOM 1302 O O . GLU A 1 175 ? 17.148 4.931 -23.026 1.00 97.44 175 GLU A O 1
ATOM 1307 N N . PHE A 1 176 ? 15.383 3.739 -23.683 1.00 98.50 176 PHE A N 1
ATOM 1308 C CA . PHE A 1 176 ? 14.419 4.762 -23.279 1.00 98.50 176 PHE A CA 1
ATOM 1309 C C . PHE A 1 176 ? 14.359 4.921 -21.754 1.00 98.50 176 PHE A C 1
ATOM 1311 O O . PHE A 1 176 ? 14.180 3.949 -21.020 1.00 98.50 176 PHE A O 1
ATOM 1318 N N . SER A 1 177 ? 14.432 6.170 -21.292 1.00 98.44 177 SER A N 1
ATOM 1319 C CA . SER A 1 177 ? 14.401 6.541 -19.878 1.00 98.44 177 SER A CA 1
ATOM 1320 C C . SER A 1 177 ? 13.611 7.829 -19.675 1.00 98.44 177 SER A C 1
ATOM 1322 O O . SER A 1 177 ? 13.675 8.731 -20.516 1.00 98.44 177 SER A O 1
ATOM 1324 N N . VAL A 1 178 ? 12.889 7.949 -18.561 1.00 98.56 178 VAL A N 1
ATOM 1325 C CA . VAL A 1 178 ? 12.152 9.174 -18.216 1.00 98.56 178 VAL A CA 1
ATOM 1326 C C . VAL A 1 178 ? 12.062 9.371 -16.704 1.00 98.56 178 VAL A C 1
ATOM 1328 O O . VAL A 1 178 ? 11.843 8.424 -15.951 1.00 98.56 178 VAL A O 1
ATOM 1331 N N . LYS A 1 179 ? 12.207 10.624 -16.257 1.00 98.62 179 LYS A N 1
ATOM 1332 C CA . LYS A 1 179 ? 11.918 11.029 -14.876 1.00 98.62 179 LYS A CA 1
ATOM 1333 C C . LYS A 1 179 ? 10.441 11.387 -14.735 1.00 98.62 179 LYS A C 1
ATOM 1335 O O . LYS A 1 179 ? 9.917 12.166 -15.527 1.00 98.62 179 LYS A O 1
ATOM 1340 N N . ILE A 1 180 ? 9.801 10.840 -13.713 1.00 98.19 180 ILE A N 1
ATOM 1341 C CA . ILE A 1 180 ? 8.374 10.968 -13.422 1.00 98.19 180 ILE A CA 1
ATOM 1342 C C . ILE A 1 180 ? 8.236 11.701 -12.080 1.00 98.19 180 ILE A C 1
ATOM 1344 O O . ILE A 1 180 ? 8.828 11.241 -11.104 1.00 98.19 180 ILE A O 1
ATOM 1348 N N . PRO A 1 181 ? 7.501 12.825 -11.997 1.00 98.06 181 PRO A N 1
ATOM 1349 C CA . PRO A 1 181 ? 7.212 13.484 -10.724 1.00 98.06 181 PRO A CA 1
ATOM 1350 C C . PRO A 1 181 ? 6.489 12.551 -9.750 1.00 98.06 181 PRO A C 1
ATOM 1352 O O . PRO A 1 181 ? 5.580 11.821 -10.147 1.00 98.06 181 PRO A O 1
ATOM 1355 N N . LEU A 1 182 ? 6.881 12.578 -8.477 1.00 97.81 182 LEU A N 1
ATOM 1356 C CA . LEU A 1 182 ? 6.205 11.807 -7.440 1.00 97.81 182 LEU A CA 1
ATOM 1357 C C . LEU A 1 182 ? 4.927 12.512 -6.983 1.00 97.81 182 LEU A C 1
ATOM 1359 O O . LEU A 1 182 ? 4.954 13.671 -6.565 1.00 97.81 182 LEU A O 1
ATOM 1363 N N . HIS A 1 183 ? 3.832 11.758 -7.013 1.00 96.38 183 HIS A N 1
ATOM 1364 C CA . HIS A 1 183 ? 2.527 12.114 -6.465 1.00 96.38 183 HIS A CA 1
ATOM 1365 C C . HIS A 1 183 ? 2.038 10.933 -5.612 1.00 96.38 183 HIS A C 1
ATOM 1367 O O . HIS A 1 183 ? 1.300 10.087 -6.115 1.00 96.38 183 HIS A O 1
ATOM 1373 N N . PRO A 1 184 ? 2.547 10.779 -4.376 1.00 96.25 184 PRO A N 1
ATOM 1374 C CA . PRO A 1 184 ? 2.223 9.624 -3.550 1.00 96.25 184 PRO A CA 1
ATOM 1375 C C . PRO A 1 184 ? 0.761 9.669 -3.093 1.00 96.25 184 PRO A C 1
ATOM 1377 O O . PRO A 1 184 ? 0.252 10.725 -2.726 1.00 96.25 184 PRO A O 1
ATOM 1380 N N . PHE A 1 185 ? 0.119 8.506 -3.077 1.00 97.00 185 PHE A N 1
ATOM 1381 C CA . PHE A 1 185 ? -1.244 8.298 -2.588 1.00 97.00 185 PHE A CA 1
ATOM 1382 C C . PHE A 1 185 ? -1.369 6.883 -1.998 1.00 97.00 185 PHE A C 1
ATOM 1384 O O . PHE A 1 185 ? -0.476 6.048 -2.176 1.00 97.00 185 PHE A O 1
ATOM 1391 N N . PHE A 1 186 ? -2.463 6.599 -1.289 1.00 97.00 186 PHE A N 1
ATOM 1392 C CA . PHE A 1 186 ? -2.752 5.258 -0.776 1.00 97.00 186 PHE A CA 1
ATOM 1393 C C . PHE A 1 186 ? -3.656 4.490 -1.743 1.00 97.00 186 PHE A C 1
ATOM 1395 O O . PHE A 1 186 ? -4.833 4.812 -1.864 1.00 97.00 186 PHE A O 1
ATOM 1402 N N . GLY A 1 187 ? -3.144 3.422 -2.360 1.00 97.69 187 GLY A N 1
ATOM 1403 C CA . GLY A 1 187 ? -3.988 2.514 -3.153 1.00 97.69 187 GLY A CA 1
ATOM 1404 C C . GLY A 1 187 ? -4.976 1.714 -2.294 1.00 97.69 187 GLY A C 1
ATOM 1405 O O . GLY A 1 187 ? -6.127 1.504 -2.676 1.00 97.69 187 GLY A O 1
ATOM 1406 N N . CYS A 1 188 ? -4.544 1.336 -1.084 1.00 98.31 188 CYS A N 1
ATOM 1407 C CA . CYS A 1 188 ? -5.311 0.558 -0.116 1.00 98.31 188 CYS A CA 1
ATOM 1408 C C . CYS A 1 188 ? -5.634 1.367 1.146 1.00 98.31 188 CYS A C 1
ATOM 1410 O O . CYS A 1 188 ? -4.755 1.622 1.971 1.00 98.31 188 CYS A O 1
ATOM 1412 N N . ILE A 1 189 ? -6.911 1.688 1.357 1.00 97.81 189 ILE A N 1
ATOM 1413 C CA . ILE A 1 189 ? -7.414 2.268 2.609 1.00 97.81 189 ILE A CA 1
ATOM 1414 C C . ILE A 1 189 ? -8.855 1.813 2.835 1.00 97.81 189 ILE A C 1
ATOM 1416 O O . ILE A 1 189 ? -9.671 1.818 1.919 1.00 97.81 189 ILE A O 1
ATOM 1420 N N . GLY A 1 190 ? -9.184 1.365 4.045 1.00 97.31 190 GLY A N 1
ATOM 1421 C CA . GLY A 1 190 ? -10.521 0.846 4.311 1.00 97.31 190 GLY A CA 1
ATOM 1422 C C . GLY A 1 190 ? -10.747 0.412 5.749 1.00 97.31 190 GLY A C 1
ATOM 1423 O O . GLY A 1 190 ? -9.824 0.379 6.567 1.00 97.31 190 GLY A O 1
ATOM 1424 N N . VAL A 1 191 ? -11.997 0.067 6.038 1.00 98.06 191 VAL A N 1
ATOM 1425 C CA . VAL A 1 191 ? -12.450 -0.459 7.332 1.00 98.06 191 VAL A CA 1
ATOM 1426 C C . VAL A 1 191 ? -12.740 -1.958 7.234 1.00 98.06 191 VAL A C 1
ATOM 1428 O O . VAL A 1 191 ? -12.767 -2.534 6.148 1.00 98.06 191 VAL A O 1
ATOM 1431 N N . ALA A 1 192 ? -12.937 -2.622 8.374 1.00 97.56 192 ALA A N 1
ATOM 1432 C CA . ALA A 1 192 ? -13.384 -4.012 8.368 1.00 97.56 192 ALA A CA 1
ATOM 1433 C C . ALA A 1 192 ? -14.791 -4.112 7.731 1.00 97.56 192 ALA A C 1
ATOM 1435 O O . ALA A 1 192 ? -15.667 -3.329 8.113 1.00 97.56 192 ALA A O 1
ATOM 1436 N N . PRO A 1 193 ? -15.035 -5.061 6.807 1.00 97.19 193 PRO A N 1
ATOM 1437 C CA . PRO A 1 193 ? -16.352 -5.278 6.220 1.00 97.19 193 PRO A CA 1
ATOM 1438 C C . PRO A 1 193 ? -17.414 -5.635 7.270 1.00 97.19 193 PRO A C 1
ATOM 1440 O O . PRO A 1 193 ? -17.118 -6.171 8.344 1.00 97.19 193 PRO A O 1
ATOM 1443 N N . ALA A 1 194 ? -18.677 -5.351 6.949 1.00 94.50 194 ALA A N 1
ATOM 1444 C CA . ALA A 1 194 ? -19.801 -5.631 7.835 1.00 94.50 194 ALA A CA 1
ATOM 1445 C C . ALA A 1 194 ? -19.993 -7.141 8.080 1.00 94.50 194 ALA A C 1
ATOM 1447 O O . ALA A 1 194 ? -19.508 -7.995 7.341 1.00 94.50 194 ALA A O 1
ATOM 1448 N N . ASN A 1 195 ? -20.747 -7.477 9.131 1.00 92.81 195 ASN A N 1
ATOM 1449 C CA . ASN A 1 195 ? -21.171 -8.849 9.445 1.00 92.81 195 ASN A CA 1
ATOM 1450 C C . ASN A 1 195 ? -20.025 -9.863 9.643 1.00 92.81 195 ASN A C 1
ATOM 1452 O O . ASN A 1 195 ? -20.239 -11.067 9.522 1.00 92.81 195 ASN A O 1
ATOM 1456 N N . GLY A 1 196 ? -18.820 -9.389 9.976 1.00 91.44 196 GLY A N 1
ATOM 1457 C CA . GLY A 1 196 ? -17.656 -10.248 10.201 1.00 91.44 196 GLY A CA 1
ATOM 1458 C C . GLY A 1 196 ? -17.086 -10.866 8.923 1.00 91.44 196 GLY A C 1
ATOM 1459 O O . GLY A 1 196 ? -16.347 -11.846 9.009 1.00 91.44 196 GLY A O 1
ATOM 1460 N N . GLU A 1 197 ? -17.428 -10.322 7.753 1.00 96.12 197 GLU A N 1
ATOM 1461 C CA . GLU A 1 197 ? -16.831 -10.748 6.494 1.00 96.12 197 GLU A CA 1
ATOM 1462 C C . GLU A 1 197 ? -15.321 -10.447 6.466 1.00 96.12 197 GLU A C 1
ATOM 1464 O O . GLU A 1 197 ? -14.828 -9.491 7.071 1.00 96.12 197 GLU A O 1
ATOM 1469 N N . ALA A 1 198 ? -14.584 -11.297 5.750 1.00 97.06 198 ALA A N 1
ATOM 1470 C CA . ALA A 1 198 ? -13.189 -11.088 5.410 1.00 97.06 198 ALA A CA 1
ATOM 1471 C C . ALA A 1 198 ? -13.046 -11.012 3.887 1.00 97.06 198 ALA A C 1
ATOM 1473 O O . ALA A 1 198 ? -13.437 -11.935 3.168 1.00 97.06 198 ALA A O 1
ATOM 1474 N N . ARG A 1 199 ? -12.468 -9.918 3.395 1.00 97.81 199 ARG A N 1
ATOM 1475 C CA . ARG A 1 199 ? -12.209 -9.672 1.972 1.00 97.81 199 ARG A CA 1
ATOM 1476 C C . ARG A 1 199 ? -10.712 -9.596 1.724 1.00 97.81 199 ARG A C 1
ATOM 1478 O O . ARG A 1 199 ? -9.985 -9.076 2.560 1.00 97.81 199 ARG A O 1
ATOM 1485 N N . SER A 1 200 ? -10.252 -10.115 0.588 1.00 97.38 200 SER A N 1
ATOM 1486 C CA . SER A 1 200 ? -8.847 -9.987 0.179 1.00 97.38 200 SER A CA 1
ATOM 1487 C C . SER A 1 200 ? -8.436 -8.515 0.105 1.00 97.38 200 SER A C 1
ATOM 1489 O O . SER A 1 200 ? -9.241 -7.678 -0.306 1.00 97.38 200 SER A O 1
ATOM 1491 N N . SER A 1 201 ? -7.186 -8.210 0.457 1.00 97.81 201 SER A N 1
ATOM 1492 C CA . SER A 1 201 ? -6.600 -6.871 0.321 1.00 97.81 201 SER A CA 1
ATOM 1493 C C . SER A 1 201 ? -6.629 -6.340 -1.111 1.00 97.81 201 SER A C 1
ATOM 1495 O O . SER A 1 201 ? -6.551 -5.137 -1.280 1.00 97.81 201 SER A O 1
ATOM 1497 N N . ILE A 1 202 ? -6.776 -7.196 -2.129 1.00 97.06 202 ILE A N 1
ATOM 1498 C CA . ILE A 1 202 ? -6.829 -6.795 -3.546 1.00 97.06 202 ILE A CA 1
ATOM 1499 C C . ILE A 1 202 ? -8.202 -6.266 -3.995 1.00 97.06 202 ILE A C 1
ATOM 1501 O O . ILE A 1 202 ? -8.340 -5.763 -5.108 1.00 97.06 202 ILE A O 1
ATOM 1505 N N . VAL A 1 203 ? -9.241 -6.419 -3.168 1.00 96.25 203 VAL A N 1
ATOM 1506 C CA . VAL A 1 203 ? -10.623 -6.104 -3.552 1.00 96.25 203 VAL A CA 1
ATOM 1507 C C . VAL A 1 203 ? -11.029 -4.735 -3.001 1.00 96.25 203 VAL A C 1
ATOM 1509 O O . VAL A 1 203 ? -11.036 -4.565 -1.779 1.00 96.25 203 VAL A O 1
ATOM 1512 N N . PRO A 1 204 ? -11.423 -3.776 -3.856 1.00 97.75 204 PRO A N 1
ATOM 1513 C CA . PRO A 1 204 ? -12.215 -2.631 -3.430 1.00 97.75 204 PRO A CA 1
ATOM 1514 C C . PRO A 1 204 ? -13.698 -2.995 -3.296 1.00 97.75 204 PRO A C 1
ATOM 1516 O O . PRO A 1 204 ? -14.224 -3.790 -4.080 1.00 97.75 204 PRO A O 1
ATOM 1519 N N . ALA A 1 205 ? -14.388 -2.379 -2.338 1.00 97.12 205 ALA A N 1
ATOM 1520 C CA . ALA A 1 205 ? -15.847 -2.401 -2.232 1.00 97.12 205 ALA A CA 1
ATOM 1521 C C . ALA A 1 205 ? -16.349 -1.237 -1.349 1.00 97.12 205 ALA A C 1
ATOM 1523 O O . ALA A 1 205 ? -15.647 -0.251 -1.131 1.00 97.12 205 ALA A O 1
ATOM 1524 N N . GLU A 1 206 ? -17.558 -1.343 -0.797 1.00 96.00 206 GLU A N 1
ATOM 1525 C CA . GLU A 1 206 ? -18.170 -0.331 0.075 1.00 96.00 206 GLU A CA 1
ATOM 1526 C C . GLU A 1 206 ? -17.378 -0.023 1.359 1.00 96.00 206 GLU A C 1
ATOM 1528 O O . GLU A 1 206 ? -17.589 1.018 1.977 1.00 96.00 206 GLU A O 1
ATOM 1533 N N . PHE A 1 207 ? -16.456 -0.901 1.762 1.00 97.00 207 PHE A N 1
ATOM 1534 C CA . PHE A 1 207 ? -15.579 -0.696 2.919 1.00 97.00 207 PHE A CA 1
ATOM 1535 C C . PHE A 1 207 ? -14.290 0.080 2.579 1.00 97.00 207 PHE A C 1
ATOM 1537 O O . PHE A 1 207 ? -13.423 0.227 3.445 1.00 97.00 207 PHE A O 1
ATOM 1544 N N . GLY A 1 208 ? -14.147 0.553 1.336 1.00 97.81 208 GLY A N 1
ATOM 1545 C CA . GLY A 1 208 ? -12.898 1.062 0.775 1.00 97.81 208 GLY A CA 1
ATOM 1546 C C . GLY A 1 208 ? -12.124 -0.078 0.122 1.00 97.81 208 GLY A C 1
ATOM 1547 O O . GLY A 1 208 ? -12.619 -0.719 -0.802 1.00 97.81 208 GLY A O 1
ATOM 1548 N N . GLY A 1 209 ? -10.928 -0.371 0.620 1.00 97.94 209 GLY A N 1
ATOM 1549 C CA . GLY A 1 209 ? -10.095 -1.460 0.116 1.00 97.94 209 GLY A CA 1
ATOM 1550 C C . GLY A 1 209 ? -9.056 -0.980 -0.891 1.00 97.94 209 GLY A C 1
ATOM 1551 O O . GLY A 1 209 ? -8.578 0.150 -0.790 1.00 97.94 209 GLY A O 1
ATOM 1552 N N . ASN A 1 210 ? -8.719 -1.838 -1.857 1.00 98.50 210 ASN A N 1
ATOM 1553 C CA . ASN A 1 210 ? -7.793 -1.516 -2.947 1.00 98.50 210 ASN A CA 1
ATOM 1554 C C . ASN A 1 210 ? -8.469 -0.688 -4.042 1.00 98.50 210 ASN A C 1
ATOM 1556 O O . ASN A 1 210 ? -8.808 -1.207 -5.105 1.00 98.50 210 ASN A O 1
ATOM 1560 N N . MET A 1 211 ? -8.751 0.576 -3.738 1.00 98.12 211 MET A N 1
ATOM 1561 C CA . MET A 1 211 ? -9.444 1.479 -4.657 1.00 98.12 211 MET A CA 1
ATOM 1562 C C . MET A 1 211 ? -8.527 2.000 -5.762 1.00 98.12 211 MET A C 1
ATOM 1564 O O . MET A 1 211 ? -9.033 2.332 -6.831 1.00 98.12 211 MET A O 1
ATOM 1568 N N . ASP A 1 212 ? -7.214 2.074 -5.505 1.00 97.31 212 ASP A N 1
ATOM 1569 C CA . ASP A 1 212 ? -6.212 2.610 -6.438 1.00 97.31 212 ASP A CA 1
ATOM 1570 C C . ASP A 1 212 ? -6.622 3.972 -7.039 1.00 97.31 212 ASP A C 1
ATOM 1572 O O . ASP A 1 212 ? -6.405 4.257 -8.218 1.00 97.31 212 ASP A O 1
ATOM 1576 N N . ALA A 1 213 ? -7.231 4.817 -6.199 1.00 96.06 213 ALA A N 1
ATOM 1577 C CA . ALA A 1 213 ? -7.692 6.158 -6.539 1.00 96.06 213 ALA A CA 1
ATOM 1578 C C . ALA A 1 213 ? -6.605 7.190 -6.174 1.00 96.06 213 ALA A C 1
ATOM 1580 O O . ALA A 1 213 ? -6.225 7.255 -5.004 1.00 96.06 213 ALA A O 1
ATOM 1581 N N . PRO A 1 214 ? -6.061 7.949 -7.145 1.00 92.38 214 PRO A N 1
ATOM 1582 C CA . PRO A 1 214 ? -4.945 8.870 -6.915 1.00 92.38 214 PRO A CA 1
ATOM 1583 C C . PRO A 1 214 ? -5.323 10.193 -6.226 1.00 92.38 214 PRO A C 1
ATOM 1585 O O . PRO A 1 214 ? -4.420 10.978 -5.927 1.00 92.38 214 PRO A O 1
ATOM 1588 N N . GLU A 1 215 ? -6.616 10.473 -6.037 1.00 87.69 215 GLU A N 1
ATOM 1589 C CA . GLU A 1 215 ? -7.142 11.671 -5.359 1.00 87.69 215 GLU A CA 1
ATOM 1590 C C . GLU A 1 215 ? -6.969 11.654 -3.832 1.00 87.69 215 GLU A C 1
ATOM 1592 O O . GLU A 1 215 ? -6.700 12.750 -3.282 1.00 87.69 215 GLU A O 1
#